Protein 3FKE (pdb70)

Radius of gyration: 20.63 Å; Cα contacts (8 Å, |Δi|>4): 391; chains: 2; bounding box: 41×26×68 Å

CATH classification: 1.10.8.950 (+1 more: 2.10.10.70)

InterPro domains:
  IPR002953 Filoviridae VP35 protein [PF02097] (20-340)
  IPR002953 Filoviridae VP35 protein [PIRSF018326] (13-340)
  IPR002953 Filoviridae VP35 protein [PR01240] (20-45)
  IPR002953 Filoviridae VP35 protein [PR01240] (124-153)
  IPR002953 Filoviridae VP35 protein [PR01240] (159-188)
  IPR002953 Filoviridae VP35 protein [PR01240] (205-224)
  IPR002953 Filoviridae VP35 protein [PR0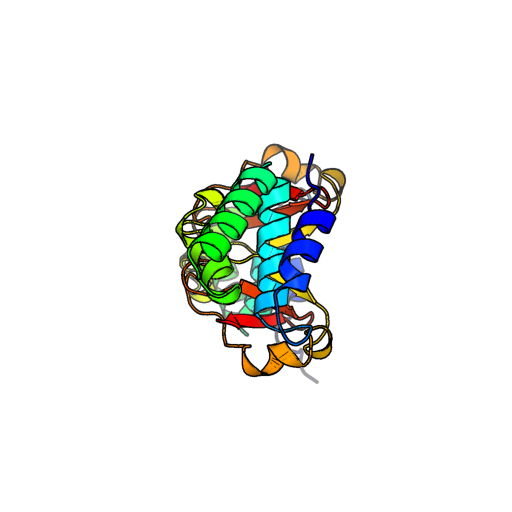1240] (227-246)
  IPR002953 Filoviridae VP35 protein [PR01240] (269-298)
  IPR002953 Filoviridae VP35 protein [PR01240] (303-319)
  IPR002953 Filoviridae VP35 protein [PR01240] (320-340)
  IPR031163 Filoviruses VP35 interferon inhibitory domain [PS51735] (215-340)
  IPR031163 Filoviruses VP35 interferon inhibitory domain [cd21030] (216-340)
  IPR043060 Filoviruses VP35 interferon inhibitory domain, helical subdomain [G3DSA:1.10.8.950] (212-288)
  IPR043061 Filoviruses VP35 interferon inhibitory domain, beta-sheet subdomain [G3DSA:2.10.10.70] (289-340)

GO terms:
  GO:0019013 viral nucleocapsid (C, IDA)
  GO:0010629 negative regulation of gene expression (P, IDA)
  GO:0052170 symbiont-mediated suppression of host innate immune response (P, IDA)
  GO:0052562 symbiont-mediated suppression of host immune response (P, IDA)
  GO:0060965 negative regulation of miRNA-mediated gene silencing (P, IDA)
  GO:0039502 symbiont-mediated suppression of host type I interferon-mediated signaling pathway (P, IMP)
  GO:0039505 symbiont-mediated suppression of host antigen processing and presentation of peptide antigen via MHC class II (P, IMP)
  GO:0033235 positive regulation of protein sumoylation (P, IMP)
  GO:0030430 host cell cytoplasm (C, EXP)
  GO:0005515 protein binding (F, IPI)
  GO:0140533 symbiont-mediated suppression of host RNAi-mediated antiviral immune response (P, IDA)
  GO:0140533 symbiont-mediated suppression of host RNAi-mediated antiviral immune response (P, IMP)
  GO:0019079 viral genome replication (P, IDA)
  GO:0019083 viral transcription (P, IDA)
  GO:0140313 molecular sequestering activity (F, EXP)
  GO:0140313 molecular sequestering activity (F, IPI)
  GO:0039580 symbiont-mediated suppression of host PKR/eIFalpha signaling (P, EXP)

Structure (mmCIF, N/CA/C/O backbone):
data_3FKE
#
_entry.id   3FKE
#
_cell.length_a   51.490
_cell.length_b   66.210
_cell.length_c   72.130
_cell.angle_alpha   90.00
_cell.angle_beta   90.00
_cell.angle_gamma   90.00
#
_symmetry.space_group_name_H-M   'P 21 21 21'
#
loop_
_entity.id
_entity.type
_entity.pdbx_description
1 polymer 'Polymerase cofactor VP35'
2 water water
#
loop_
_atom_site.group_PDB
_atom_site.id
_atom_site.type_symbol
_atom_site.label_atom_id
_atom_site.label_alt_id
_atom_site.label_comp_id
_atom_site.label_asym_id
_atom_site.label_entity_id
_atom_site.label_seq_id
_atom_site.pdbx_PDB_ins_code
_atom_site.Cartn_x
_atom_site.Cartn_y
_atom_site.Cartn_z
_atom_site.occupancy
_atom_site.B_iso_or_equiv
_atom_site.auth_seq_id
_atom_site.auth_comp_id
_atom_site.auth_asym_id
_atom_site.auth_atom_id
_atom_site.pdbx_PDB_model_num
ATOM 1 N N . ASP A 1 7 ? -10.172 22.303 -15.577 1.00 22.84 218 ASP A N 1
ATOM 2 C CA . ASP A 1 7 ? -9.528 23.521 -14.946 1.00 21.27 218 ASP A CA 1
ATOM 3 C C . ASP A 1 7 ? -8.149 23.088 -14.444 1.00 21.71 218 ASP A C 1
ATOM 4 O O . ASP A 1 7 ? -8.017 21.968 -13.983 1.00 22.86 218 ASP A O 1
ATOM 9 N N . ILE A 1 8 ? -7.164 23.986 -14.455 1.00 21.46 219 ILE A N 1
ATOM 10 C CA . ILE A 1 8 ? -5.830 23.730 -13.916 1.00 20.87 219 ILE A CA 1
ATOM 11 C C . ILE A 1 8 ? -5.923 23.345 -12.442 1.00 19.97 219 ILE A C 1
ATOM 12 O O . ILE A 1 8 ? -6.633 23.980 -11.667 1.00 20.23 219 ILE A O 1
ATOM 17 N N . SER A 1 9 ? -5.277 22.246 -12.057 1.00 17.96 220 SER A N 1
ATOM 18 C CA . SER A 1 9 ? -5.268 21.780 -10.678 1.00 16.85 220 SER A CA 1
ATOM 19 C C . SER A 1 9 ? -4.027 22.348 -9.949 1.00 15.42 220 SER A C 1
ATOM 20 O O . SER A 1 9 ? -3.051 22.803 -10.578 1.00 15.57 220 SER A O 1
ATOM 23 N N . ALA A 1 10 ? -4.038 22.235 -8.634 1.00 15.58 221 ALA A N 1
ATOM 24 C CA . ALA A 1 10 ? -2.883 22.639 -7.833 1.00 14.50 221 ALA A CA 1
ATOM 25 C C . ALA A 1 10 ? -1.646 21.861 -8.228 1.00 14.60 221 ALA A C 1
ATOM 26 O O . ALA A 1 10 ? -0.583 22.479 -8.384 1.00 13.97 221 ALA A O 1
ATOM 28 N N . LYS A 1 11 ? -1.777 20.550 -8.445 1.00 15.42 222 LYS A N 1
ATOM 29 C CA . LYS A 1 11 ? -0.633 19.707 -8.858 1.00 15.97 222 LYS A CA 1
ATOM 30 C C . LYS A 1 11 ? -0.139 20.070 -10.230 1.00 15.68 222 LYS A C 1
ATOM 31 O O . LYS A 1 11 ? 1.074 20.157 -10.449 1.00 14.80 222 LYS A O 1
ATOM 37 N N . ASP A 1 12 ? -1.072 20.324 -11.160 1.00 15.57 223 ASP A N 1
ATOM 38 C CA . ASP A 1 12 ? -0.707 20.772 -12.485 1.00 15.52 223 ASP A CA 1
ATOM 39 C C . ASP A 1 12 ? 0.155 22.054 -12.416 1.00 14.60 223 ASP A C 1
ATOM 40 O O . ASP A 1 12 ? 1.165 22.214 -13.080 1.00 14.43 223 ASP A O 1
ATOM 45 N N . LEU A 1 13 ? -0.277 22.989 -11.591 1.00 13.13 224 LEU A N 1
ATOM 46 C CA . LEU A 1 13 ? 0.370 24.290 -11.544 1.00 12.87 224 LEU A CA 1
ATOM 47 C C . LEU A 1 13 ? 1.734 24.148 -10.850 1.00 12.59 224 LEU A C 1
ATOM 48 O O . LEU A 1 13 ? 2.709 24.713 -11.302 1.00 12.36 224 LEU A O 1
ATOM 53 N N . ARG A 1 14 ? 1.800 23.355 -9.784 1.00 12.37 225 ARG A N 1
ATOM 54 C CA . ARG A 1 14 ? 3.090 23.125 -9.126 1.00 13.88 225 ARG A CA 1
ATOM 55 C C . ARG A 1 14 ? 4.094 22.576 -10.107 1.00 14.16 225 ARG A C 1
ATOM 56 O O . ARG A 1 14 ? 5.228 23.065 -10.199 1.00 13.54 225 ARG A O 1
ATOM 64 N N . ASN A 1 15 ? 3.666 21.602 -10.911 1.00 12.93 226 ASN A N 1
ATOM 65 C CA . ASN A 1 15 ? 4.570 20.953 -11.884 1.00 14.05 226 ASN A CA 1
ATOM 66 C C . ASN A 1 15 ? 5.026 21.917 -12.973 1.00 13.03 226 ASN A C 1
ATOM 67 O O . ASN A 1 15 ? 6.185 21.894 -13.408 1.00 13.91 226 ASN A O 1
ATOM 72 N N . ILE A 1 16 ? 4.102 22.736 -13.448 1.00 13.28 227 ILE A N 1
ATOM 73 C CA . ILE A 1 16 ? 4.424 23.765 -14.404 1.00 13.87 227 ILE A CA 1
ATOM 74 C C . ILE A 1 16 ? 5.497 24.716 -13.857 1.00 13.10 227 ILE A C 1
ATOM 75 O O . ILE A 1 16 ? 6.488 24.983 -14.513 1.00 14.58 227 ILE A O 1
ATOM 80 N N . MET A 1 17 ? 5.328 25.139 -12.605 1.00 12.50 228 MET A N 1
ATOM 81 C CA . MET A 1 17 ? 6.276 26.038 -11.996 1.00 12.17 228 MET A CA 1
ATOM 82 C C . MET A 1 17 ? 7.623 25.360 -11.722 1.00 12.78 228 MET A C 1
ATOM 83 O O . MET A 1 17 ? 8.684 25.930 -11.975 1.00 12.91 228 MET A O 1
ATOM 88 N N . TYR A 1 18 ? 7.560 24.153 -11.197 1.00 12.65 229 TYR A N 1
ATOM 89 C CA . TYR A 1 18 ? 8.784 23.387 -10.934 1.00 13.63 229 TYR A CA 1
ATOM 90 C C . TYR A 1 18 ? 9.585 23.206 -12.196 1.00 14.30 229 TYR A C 1
ATOM 91 O O . TYR A 1 18 ? 10.824 23.225 -12.164 1.00 14.75 229 TYR A O 1
ATOM 100 N N . ASP A 1 19 ? 8.917 23.034 -13.318 1.00 14.73 230 ASP A N 1
ATOM 101 C CA . ASP A 1 19 ? 9.667 22.772 -14.526 1.00 15.83 230 ASP A CA 1
ATOM 102 C C . ASP A 1 19 ? 10.572 23.946 -14.915 1.00 15.22 230 ASP A C 1
ATOM 103 O O . ASP A 1 19 ? 11.505 23.773 -15.720 1.00 17.12 230 ASP A O 1
ATOM 108 N N . HIS A 1 20 ? 10.284 25.146 -14.405 1.00 14.01 231 HIS A N 1
ATOM 109 C CA . HIS A 1 20 ? 11.071 26.314 -14.702 1.00 13.73 231 HIS A CA 1
ATOM 110 C C . HIS A 1 20 ? 12.179 26.606 -13.699 1.00 12.80 231 HIS A C 1
ATOM 111 O O . HIS A 1 20 ? 13.001 27.480 -13.942 1.00 14.73 231 HIS A O 1
ATOM 118 N N . LEU A 1 21 ? 12.157 25.943 -12.555 1.00 12.37 232 LEU A N 1
ATOM 119 C CA . LEU A 1 21 ? 13.091 26.224 -11.487 1.00 12.17 232 LEU A CA 1
ATOM 120 C C . LEU A 1 21 ? 14.310 25.307 -11.537 1.00 13.09 232 LEU A C 1
ATOM 121 O O . LEU A 1 21 ? 14.173 24.118 -11.705 1.00 14.07 232 LEU A O 1
ATOM 126 N N . PRO A 1 22 ? 15.489 25.857 -11.254 1.00 13.14 233 PRO A N 1
ATOM 127 C CA . PRO A 1 22 ? 16.668 25.026 -11.104 1.00 14.27 233 PRO A CA 1
ATOM 128 C C . PRO A 1 22 ? 16.729 24.379 -9.748 1.00 14.16 233 PRO A C 1
ATOM 129 O O . PRO A 1 22 ? 16.126 24.882 -8.790 1.00 14.34 233 PRO A O 1
ATOM 133 N N . GLY A 1 23 ? 17.480 23.284 -9.661 1.00 15.48 234 GLY A N 1
ATOM 134 C CA . GLY A 1 23 ? 17.658 22.617 -8.378 1.00 15.96 234 GLY A CA 1
ATOM 135 C C . GLY A 1 23 ? 16.411 21.891 -7.940 1.00 16.73 234 GLY A C 1
ATOM 136 O O . GLY A 1 23 ? 15.475 21.701 -8.733 1.00 15.93 234 GLY A O 1
ATOM 137 N N . PHE A 1 24 ? 16.389 21.493 -6.663 1.00 17.35 235 PHE A N 1
ATOM 138 C CA . PHE A 1 24 ? 15.216 20.818 -6.123 1.00 17.70 235 PHE A CA 1
ATOM 139 C C . PHE A 1 24 ? 15.142 21.078 -4.636 1.00 15.55 235 PHE A C 1
ATOM 140 O O . PHE A 1 24 ? 16.156 21.140 -3.953 1.00 15.72 235 PHE A O 1
ATOM 148 N N . GLY A 1 25 ? 13.934 21.247 -4.153 1.00 14.76 236 GLY A N 1
ATOM 149 C CA . GLY A 1 25 ? 13.766 21.476 -2.742 1.00 14.31 236 GLY A CA 1
ATOM 150 C C . GLY A 1 25 ? 14.323 22.804 -2.301 1.00 14.03 236 GLY A C 1
ATOM 151 O O . GLY A 1 25 ? 14.680 22.938 -1.143 1.00 15.53 236 GLY A O 1
ATOM 152 N N . THR A 1 26 ? 14.469 23.796 -3.205 1.00 12.64 237 THR A N 1
ATOM 153 C CA . THR A 1 26 ? 14.929 25.119 -2.856 1.00 12.17 237 THR A CA 1
ATOM 154 C C . THR A 1 26 ? 13.815 25.936 -2.215 1.00 11.40 237 THR A C 1
ATOM 155 O O . THR A 1 26 ? 12.648 25.532 -2.156 1.00 10.41 237 THR A O 1
ATOM 159 N N . ALA A 1 27 ? 14.147 27.124 -1.735 1.00 11.31 238 ALA A N 1
ATOM 160 C CA . ALA A 1 27 ? 13.116 27.973 -1.111 1.00 10.62 238 ALA A CA 1
ATOM 161 C C . ALA A 1 27 ? 12.012 28.337 -2.102 1.00 9.56 238 ALA A C 1
ATOM 162 O O . ALA A 1 27 ? 10.847 28.479 -1.726 1.00 10.60 238 ALA A O 1
ATOM 164 N N . PHE A 1 28 ? 12.386 28.406 -3.370 1.00 10.26 239 PHE A N 1
ATOM 165 C CA . PHE A 1 28 ? 11.427 28.666 -4.426 1.00 10.18 239 PHE A CA 1
ATOM 166 C C . PHE A 1 28 ? 10.472 27.513 -4.691 1.00 11.24 239 PHE A C 1
ATOM 167 O O . PHE A 1 28 ? 9.312 27.742 -5.041 1.00 10.87 239 PHE A O 1
ATOM 175 N N . HIS A 1 29 ? 10.975 26.283 -4.556 1.00 11.46 240 HIS A N 1
ATOM 176 C CA . HIS A 1 29 ? 10.082 25.127 -4.647 1.00 10.24 240 HIS A CA 1
ATOM 177 C C . HIS A 1 29 ? 9.066 25.179 -3.512 1.00 10.78 240 HIS A C 1
ATOM 178 O O . HIS A 1 29 ? 7.897 24.890 -3.691 1.00 11.23 240 HIS A O 1
ATOM 185 N N . GLN A 1 30 ? 9.532 25.540 -2.305 1.00 10.20 241 GLN A N 1
ATOM 186 C CA . GLN A 1 30 ? 8.582 25.630 -1.200 1.00 10.21 241 GLN A CA 1
ATOM 187 C C . GLN A 1 30 ? 7.560 26.721 -1.470 1.00 10.45 241 GLN A C 1
ATOM 188 O O . GLN A 1 30 ? 6.378 26.558 -1.165 1.00 10.40 241 GLN A O 1
ATOM 194 N N . LEU A 1 31 ? 8.022 27.848 -2.015 1.00 10.03 242 LEU A N 1
ATOM 195 C CA . LEU A 1 31 ? 7.102 28.958 -2.335 1.00 10.15 242 LEU A CA 1
ATOM 196 C C . LEU A 1 31 ? 6.057 28.524 -3.383 1.00 10.25 242 LEU A C 1
ATOM 197 O O . LEU A 1 31 ? 4.914 28.891 -3.271 1.00 10.63 242 LEU A O 1
ATOM 202 N N . VAL A 1 32 ? 6.457 27.726 -4.375 1.00 9.89 243 VAL A N 1
ATOM 203 C CA . VAL A 1 32 ? 5.467 27.173 -5.308 1.00 10.26 243 VAL A CA 1
ATOM 204 C C . VAL A 1 32 ? 4.393 26.420 -4.539 1.00 10.83 243 VAL A C 1
ATOM 205 O O . VAL A 1 32 ? 3.208 26.554 -4.826 1.00 10.41 243 VAL A O 1
ATOM 209 N N . GLN A 1 33 ? 4.811 25.577 -3.598 1.00 10.09 244 GLN A N 1
ATOM 210 C CA . GLN A 1 33 ? 3.841 24.802 -2.838 1.00 11.25 244 GLN A CA 1
ATOM 211 C C . GLN A 1 33 ? 2.900 25.721 -2.079 1.00 10.48 244 GLN A C 1
ATOM 212 O O . GLN A 1 33 ? 1.664 25.506 -2.023 1.00 12.32 244 GLN A O 1
ATOM 218 N N . VAL A 1 34 ? 3.470 26.722 -1.435 1.00 10.89 245 VAL A N 1
ATOM 219 C CA . VAL A 1 34 ? 2.658 27.659 -0.628 1.00 10.73 245 VAL A CA 1
ATOM 220 C C . VAL A 1 34 ? 1.658 28.425 -1.538 1.00 10.84 245 VAL A C 1
ATOM 221 O O . VAL A 1 34 ? 0.496 28.597 -1.181 1.00 11.93 245 VAL A O 1
ATOM 225 N N . ILE A 1 35 ? 2.132 28.888 -2.679 1.00 10.84 246 ILE A N 1
ATOM 226 C CA . ILE A 1 35 ? 1.303 29.644 -3.615 1.00 10.80 246 ILE A CA 1
ATOM 227 C C . ILE A 1 35 ? 0.173 28.756 -4.099 1.00 11.19 246 ILE A C 1
ATOM 228 O O . ILE A 1 35 ? -0.969 29.218 -4.216 1.00 11.03 246 ILE A O 1
ATOM 233 N N . CYS A 1 36 ? 0.494 27.514 -4.454 1.00 10.45 247 CYS A N 1
ATOM 234 C CA . CYS A 1 36 ? -0.503 26.650 -5.052 1.00 10.07 247 CYS A CA 1
ATOM 235 C C . CYS A 1 36 ? -1.566 26.263 -4.017 1.00 10.77 247 CYS A C 1
ATOM 236 O O . CYS A 1 36 ? -2.717 26.066 -4.382 1.00 11.76 247 CYS A O 1
ATOM 239 N N . LYS A 1 37 ? -1.172 26.087 -2.752 1.00 12.28 248 LYS A N 1
ATOM 240 C CA . LYS A 1 37 ? -2.151 25.733 -1.694 1.00 12.01 248 LYS A CA 1
ATOM 241 C C . LYS A 1 37 ? -3.087 26.898 -1.423 1.00 12.55 248 LYS A C 1
ATOM 242 O O . LYS A 1 37 ? -4.293 26.726 -1.415 1.00 11.98 248 LYS A O 1
ATOM 248 N N . LEU A 1 38 ? -2.543 28.083 -1.197 1.00 12.06 249 LEU A N 1
ATOM 249 C CA . LEU A 1 38 ? -3.367 29.243 -0.933 1.00 12.09 249 LEU A CA 1
ATOM 250 C C . LEU A 1 38 ? -4.204 29.511 -2.189 1.00 12.31 249 LEU A C 1
ATOM 251 O O . LEU A 1 38 ? -5.382 29.887 -2.101 1.00 13.19 249 LEU A O 1
ATOM 256 N N . GLY A 1 39 ? -3.609 29.307 -3.370 1.00 11.98 250 GLY A N 1
ATOM 257 C CA . GLY A 1 39 ? -4.380 29.513 -4.630 1.00 11.77 250 GLY A CA 1
ATOM 258 C C . GLY A 1 39 ? -5.537 28.520 -4.717 1.00 11.35 250 GLY A C 1
ATOM 259 O O . GLY A 1 39 ? -6.666 28.884 -5.049 1.00 11.38 250 GLY A O 1
ATOM 260 N N . LYS A 1 40 ? -5.306 27.243 -4.411 1.00 11.10 251 LYS A N 1
ATOM 261 C CA . LYS A 1 40 ? -6.382 26.246 -4.441 1.00 12.98 251 LYS A CA 1
ATOM 262 C C . LYS A 1 40 ? -7.508 26.642 -3.505 1.00 12.98 251 LYS A C 1
ATOM 263 O O . LYS A 1 40 ? -8.683 26.619 -3.867 1.00 13.32 251 LYS A O 1
ATOM 269 N N . ASP A 1 41 ? -7.127 27.037 -2.300 1.00 12.60 252 ASP A N 1
ATOM 270 C CA . ASP A 1 41 ? -8.102 27.281 -1.254 1.00 13.16 252 ASP A CA 1
ATOM 271 C C . ASP A 1 41 ? -8.862 28.561 -1.468 1.00 12.55 252 ASP A C 1
ATOM 272 O O . ASP A 1 41 ? -9.883 28.783 -0.822 1.00 14.51 252 ASP A O 1
ATOM 277 N N . SER A 1 42 ? -8.400 29.421 -2.390 1.00 12.85 253 SER A N 1
ATOM 278 C CA . SER A 1 42 ? -9.102 30.659 -2.732 1.00 13.13 253 SER A CA 1
ATOM 279 C C . SER A 1 42 ? -9.555 30.640 -4.188 1.00 12.56 253 SER A C 1
ATOM 280 O O . SER A 1 42 ? -9.850 31.694 -4.779 1.00 12.79 253 SER A O 1
ATOM 283 N N . ASN A 1 43 ? -9.615 29.455 -4.775 1.00 11.66 254 ASN A N 1
ATOM 284 C CA . ASN A 1 43 ? -10.107 29.312 -6.151 1.00 12.18 254 ASN A CA 1
ATOM 285 C C . ASN A 1 43 ? -9.435 30.266 -7.120 1.00 10.87 254 ASN A C 1
ATOM 286 O O . ASN A 1 43 ? -10.053 30.783 -8.048 1.00 12.14 254 ASN A O 1
ATOM 291 N N . SER A 1 44 ? -8.127 30.456 -6.924 1.00 10.30 255 SER A N 1
ATOM 292 C CA . SER A 1 44 ? -7.376 31.487 -7.665 1.00 10.72 255 SER A CA 1
ATOM 293 C C . SER A 1 44 ? -6.217 30.897 -8.483 1.00 10.95 255 SER A C 1
ATOM 294 O O . SER A 1 44 ? -5.312 31.619 -8.865 1.00 9.73 255 SER A O 1
ATOM 297 N N . LEU A 1 45 ? -6.258 29.616 -8.781 1.00 10.95 256 LEU A N 1
ATOM 298 C CA . LEU A 1 45 ? -5.163 28.968 -9.519 1.00 10.35 256 LEU A CA 1
ATOM 299 C C . LEU A 1 45 ? -5.063 29.558 -10.911 1.00 11.16 256 LEU A C 1
ATOM 300 O O . LEU A 1 45 ? -3.946 29.651 -11.444 1.00 11.03 256 LEU A O 1
ATOM 305 N N . ASP A 1 46 ? -6.194 29.939 -11.511 1.00 10.72 257 ASP A N 1
ATOM 306 C CA . ASP A 1 46 ? -6.139 30.421 -12.888 1.00 11.17 257 ASP A CA 1
ATOM 307 C C . ASP A 1 46 ? -5.395 31.749 -12.970 1.00 11.23 257 ASP A C 1
ATOM 308 O O . ASP A 1 46 ? -4.523 31.916 -13.840 1.00 11.27 257 ASP A O 1
ATOM 313 N N . ILE A 1 47 ? -5.701 32.713 -12.114 1.00 10.42 258 ILE A N 1
ATOM 314 C CA . ILE A 1 47 ? -4.993 33.988 -12.179 1.00 10.91 258 ILE A CA 1
ATOM 315 C C . ILE A 1 47 ? -3.550 33.839 -11.800 1.00 10.55 258 ILE A C 1
ATOM 316 O O . ILE A 1 47 ? -2.688 34.497 -12.347 1.00 10.72 258 ILE A O 1
ATOM 321 N N . ILE A 1 48 ? -3.259 32.976 -10.835 1.00 9.35 259 ILE A N 1
ATOM 322 C CA . ILE A 1 48 ? -1.872 32.731 -10.501 1.00 9.65 259 ILE A CA 1
ATOM 323 C C . ILE A 1 48 ? -1.104 32.202 -11.685 1.00 9.87 259 ILE A C 1
ATOM 324 O O . ILE A 1 48 ? -0.014 32.662 -11.977 1.00 9.90 259 ILE A O 1
ATOM 329 N N . HIS A 1 49 ? -1.654 31.215 -12.376 1.00 9.49 260 HIS A N 1
ATOM 330 C CA . HIS A 1 49 ? -0.987 30.649 -13.555 1.00 9.88 260 HIS A CA 1
ATOM 331 C C . HIS A 1 49 ? -0.839 31.749 -14.601 1.00 10.93 260 HIS A C 1
ATOM 332 O O . HIS A 1 49 ? 0.226 31.879 -15.195 1.00 10.43 260 HIS A O 1
ATOM 339 N N . ALA A 1 50 ? -1.893 32.524 -14.850 1.00 10.19 261 ALA A N 1
ATOM 340 C CA . ALA A 1 50 ? -1.793 33.612 -15.845 1.00 10.49 261 ALA A CA 1
ATOM 341 C C . ALA A 1 50 ? -0.721 34.617 -15.519 1.00 11.18 261 ALA A C 1
ATOM 342 O O . ALA A 1 50 ? -0.019 35.087 -16.411 1.00 12.15 261 ALA A O 1
ATOM 344 N N . GLU A 1 51 ? -0.601 34.994 -14.249 1.00 10.52 262 GLU A N 1
ATOM 345 C CA . GLU A 1 51 ? 0.423 35.958 -13.848 1.00 11.25 262 GLU A CA 1
ATOM 346 C C . GLU A 1 51 ? 1.807 35.366 -14.027 1.00 11.27 262 GLU A C 1
ATOM 347 O O . GLU A 1 51 ? 2.730 36.004 -14.491 1.00 10.90 262 GLU A O 1
ATOM 353 N N . PHE A 1 52 ? 1.963 34.121 -13.659 1.00 11.17 263 PHE A N 1
ATOM 354 C CA . PHE A 1 52 ? 3.250 33.407 -13.831 1.00 11.04 263 PHE A CA 1
ATOM 355 C C . PHE A 1 52 ? 3.670 33.434 -15.280 1.00 11.73 263 PHE A C 1
ATOM 356 O O . PHE A 1 52 ? 4.791 33.841 -15.636 1.00 11.85 263 PHE A O 1
ATOM 364 N N . GLN A 1 53 ? 2.744 33.008 -16.125 1.00 12.04 264 GLN A N 1
ATOM 365 C CA . GLN A 1 53 ? 3.047 32.921 -17.554 1.00 11.33 264 GLN A CA 1
ATOM 366 C C . GLN A 1 53 ? 3.332 34.291 -18.141 1.00 12.05 264 GLN A C 1
ATOM 367 O O . GLN A 1 53 ? 4.207 34.446 -19.016 1.00 12.80 264 GLN A O 1
ATOM 373 N N . ALA A 1 54 ? 2.547 35.272 -17.765 1.00 10.85 265 ALA A N 1
ATOM 374 C CA . ALA A 1 54 ? 2.775 36.626 -18.255 1.00 12.00 265 ALA A CA 1
ATOM 375 C C . ALA A 1 54 ? 4.133 37.164 -17.858 1.00 11.20 265 ALA A C 1
ATOM 376 O O . ALA A 1 54 ? 4.795 37.795 -18.666 1.00 14.17 265 ALA A O 1
ATOM 378 N N . SER A 1 55 ? 4.561 36.941 -16.617 1.00 11.63 266 SER A N 1
ATOM 379 C CA . SER A 1 55 ? 5.881 37.341 -16.214 1.00 11.56 266 SER A CA 1
ATOM 380 C C . SER A 1 55 ? 6.962 36.679 -17.050 1.00 11.97 266 SER A C 1
ATOM 381 O O . SER A 1 55 ? 7.892 37.333 -17.479 1.00 11.74 266 SER A O 1
ATOM 384 N N . LEU A 1 56 ? 6.837 35.381 -17.257 1.00 12.38 267 LEU A N 1
ATOM 385 C CA . LEU A 1 56 ? 7.800 34.694 -18.118 1.00 12.66 267 LEU A CA 1
ATOM 386 C C . LEU A 1 56 ? 7.839 35.305 -19.511 1.00 12.37 267 LEU A C 1
ATOM 387 O O . LEU A 1 56 ? 8.909 35.459 -20.096 1.00 12.49 267 LEU A O 1
ATOM 392 N N . ALA A 1 57 ? 6.674 35.614 -20.031 1.00 12.84 268 ALA A N 1
ATOM 393 C CA . ALA A 1 57 ? 6.549 36.135 -21.382 1.00 13.72 268 ALA A CA 1
ATOM 394 C C . ALA A 1 57 ? 7.124 37.523 -21.547 1.00 13.84 268 ALA A C 1
ATOM 395 O O . ALA A 1 57 ? 7.507 37.922 -22.677 1.00 15.51 268 ALA A O 1
ATOM 397 N N . GLU A 1 58 ? 7.199 38.285 -20.464 1.00 13.82 269 GLU A N 1
ATOM 398 C CA . GLU A 1 58 ? 7.869 39.576 -20.458 1.00 14.45 269 GLU A CA 1
ATOM 399 C C . GLU A 1 58 ? 9.381 39.465 -20.290 1.00 13.30 269 GLU A C 1
ATOM 400 O O . GLU A 1 58 ? 10.091 40.461 -20.445 1.00 14.03 269 GLU A O 1
ATOM 406 N N . GLY A 1 59 ? 9.879 38.269 -19.973 1.00 12.64 270 GLY A N 1
ATOM 407 C CA . GLY A 1 59 ? 11.306 38.038 -19.841 1.00 11.80 270 GLY A CA 1
ATOM 408 C C . GLY A 1 59 ? 11.795 37.956 -18.416 1.00 11.23 270 GLY A C 1
ATOM 409 O O . GLY A 1 59 ? 13.008 37.878 -18.192 1.00 11.90 270 GLY A O 1
ATOM 410 N N . ASP A 1 60 ? 10.893 37.972 -17.434 1.00 11.97 271 ASP A N 1
ATOM 411 C CA . ASP A 1 60 ? 11.352 37.819 -16.047 1.00 11.89 271 ASP A CA 1
ATOM 412 C C . ASP A 1 60 ? 11.807 36.385 -15.807 1.00 11.54 271 ASP A C 1
ATOM 413 O O . ASP A 1 60 ? 11.282 35.453 -16.392 1.00 11.25 271 ASP A O 1
ATOM 418 N N . SER A 1 61 ? 12.734 36.187 -14.869 1.00 11.32 272 SER A N 1
ATOM 419 C CA . SER A 1 61 ? 13.102 34.852 -14.444 1.00 10.83 272 SER A CA 1
ATOM 420 C C . SER A 1 61 ? 11.922 34.209 -13.737 1.00 11.31 272 SER A C 1
ATOM 421 O O . SER A 1 61 ? 11.034 34.929 -13.259 1.00 11.97 272 SER A O 1
ATOM 424 N N . PRO A 1 62 ? 11.890 32.879 -13.706 1.00 12.15 273 PRO A N 1
ATOM 425 C CA . PRO A 1 62 ? 10.778 32.247 -12.969 1.00 11.41 273 PRO A CA 1
ATOM 426 C C . PRO A 1 62 ? 10.757 32.627 -11.496 1.00 11.11 273 PRO A C 1
ATOM 42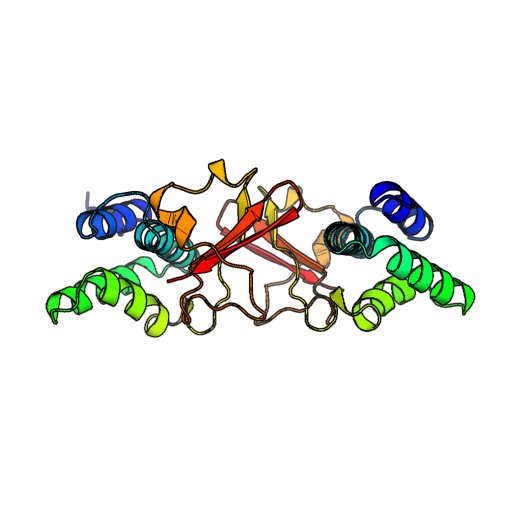7 O O . PRO A 1 62 ? 9.676 32.708 -10.902 1.00 11.01 273 PRO A O 1
ATOM 431 N N . GLN A 1 63 ? 11.938 32.851 -10.917 1.00 11.27 274 GLN A N 1
ATOM 432 C CA . GLN A 1 63 ? 12.033 33.267 -9.529 1.00 11.33 274 GLN A CA 1
ATOM 433 C C . GLN A 1 63 ? 11.360 34.600 -9.331 1.00 11.30 274 GLN A C 1
ATOM 434 O O . GLN A 1 63 ? 10.531 34.797 -8.407 1.00 12.49 274 GLN A O 1
ATOM 440 N N . CYS A 1 64 ? 11.667 35.536 -10.214 1.00 12.36 275 CYS A N 1
ATOM 441 C CA . CYS A 1 64 ? 11.033 36.835 -10.147 1.00 12.84 275 CYS A CA 1
ATOM 442 C C . CYS A 1 64 ? 9.531 36.735 -10.378 1.00 11.83 275 CYS A C 1
ATOM 443 O O . CYS A 1 64 ? 8.737 37.436 -9.715 1.00 12.38 275 CYS A O 1
ATOM 446 N N . ALA A 1 65 ? 9.125 35.881 -11.306 1.00 11.61 276 ALA A N 1
ATOM 447 C CA . ALA A 1 65 ? 7.700 35.691 -11.565 1.00 12.27 276 ALA A CA 1
ATOM 448 C C . ALA A 1 65 ? 6.965 35.211 -10.310 1.00 11.77 276 ALA A C 1
ATOM 449 O O . ALA A 1 65 ? 5.843 35.648 -10.025 1.00 12.83 276 ALA A O 1
ATOM 451 N N . LEU A 1 66 ? 7.582 34.306 -9.550 1.00 11.55 277 LEU A N 1
ATOM 452 C CA . LEU A 1 66 ? 6.954 33.775 -8.312 1.00 11.73 277 LEU A CA 1
ATOM 453 C C . LEU A 1 66 ? 6.854 34.881 -7.278 1.00 10.86 277 LEU A C 1
ATOM 454 O O . LEU A 1 66 ? 5.832 35.058 -6.624 1.00 10.91 277 LEU A O 1
ATOM 459 N N . ILE A 1 67 ? 7.933 35.654 -7.122 1.00 11.37 278 ILE A N 1
ATOM 460 C CA . ILE A 1 67 ? 7.870 36.795 -6.222 1.00 11.87 278 ILE A CA 1
ATOM 461 C C . ILE A 1 67 ? 6.801 37.803 -6.634 1.00 12.33 278 ILE A C 1
ATOM 462 O O . ILE A 1 67 ? 6.039 38.321 -5.798 1.00 12.49 278 ILE A O 1
ATOM 467 N N . GLN A 1 68 ? 6.694 38.059 -7.929 1.00 12.89 279 GLN A N 1
ATOM 468 C CA . GLN A 1 68 ? 5.695 39.007 -8.376 1.00 13.73 279 GLN A CA 1
ATOM 469 C C . GLN A 1 68 ? 4.277 38.536 -8.086 1.00 14.30 279 GLN A C 1
ATOM 470 O O . GLN A 1 68 ? 3.417 39.358 -7.799 1.00 15.30 279 GLN A O 1
ATOM 476 N N . ILE A 1 69 ? 4.043 37.221 -8.133 1.00 12.74 280 ILE A N 1
ATOM 477 C CA . ILE A 1 69 ? 2.727 36.691 -7.744 1.00 12.08 280 ILE A CA 1
ATOM 478 C C . ILE A 1 69 ? 2.409 37.105 -6.329 1.00 12.54 280 ILE A C 1
ATOM 479 O O . ILE A 1 69 ? 1.271 37.482 -6.029 1.00 13.96 280 ILE A O 1
ATOM 484 N N . THR A 1 70 ? 3.397 37.062 -5.452 1.00 13.00 281 THR A N 1
ATOM 485 C CA . THR A 1 70 ? 3.142 37.365 -4.045 1.00 14.37 281 THR A CA 1
ATOM 486 C C . THR A 1 70 ? 2.769 38.849 -3.868 1.00 16.31 281 THR A C 1
ATOM 487 O O . THR A 1 70 ? 2.114 39.186 -2.894 1.00 16.69 281 THR A O 1
ATOM 491 N N . LYS A 1 71 ? 3.164 39.697 -4.808 1.00 17.60 282 LYS A N 1
ATOM 492 C CA . LYS A 1 71 ? 2.884 41.143 -4.752 1.00 19.73 282 LYS A CA 1
ATOM 493 C C . LYS A 1 71 ? 1.697 41.576 -5.606 1.00 20.32 282 LYS A C 1
ATOM 494 O O . LYS A 1 71 ? 1.111 42.638 -5.339 1.00 22.01 282 LYS A O 1
ATOM 500 N N . ARG A 1 72 ? 1.332 40.800 -6.620 1.00 19.40 283 ARG A N 1
ATOM 501 C CA . ARG A 1 72 ? 0.310 41.212 -7.587 1.00 20.37 283 ARG A CA 1
ATOM 502 C C . ARG A 1 72 ? -0.980 40.408 -7.596 1.00 19.37 283 ARG A C 1
ATOM 503 O O . ARG A 1 72 ? -1.934 40.847 -8.250 1.00 20.15 283 ARG A O 1
ATOM 511 N N . VAL A 1 73 ? -1.024 39.245 -6.931 1.00 16.49 284 VAL A N 1
ATOM 512 C CA . VAL A 1 73 ? -2.277 38.509 -6.748 1.00 15.93 284 VAL A CA 1
ATOM 513 C C . VAL A 1 73 ? -2.803 38.868 -5.356 1.00 15.09 284 VAL A C 1
ATOM 514 O O . VAL A 1 73 ? -2.132 38.601 -4.337 1.00 14.46 284 VAL A O 1
ATOM 518 N N . PRO A 1 74 ? -3.960 39.556 -5.301 1.00 16.87 285 PRO A N 1
ATOM 519 C CA . PRO A 1 74 ? -4.459 40.034 -4.011 1.00 16.55 285 PRO A CA 1
ATOM 520 C C . PRO A 1 74 ? -4.564 39.115 -2.828 1.00 16.10 285 PRO A C 1
ATOM 521 O O . PRO A 1 74 ? -4.378 39.585 -1.708 1.00 17.79 285 PRO A O 1
ATOM 525 N N . ILE A 1 75 ? -4.782 37.826 -3.039 1.00 15.19 286 ILE A N 1
ATOM 526 C CA . ILE A 1 75 ? -4.827 36.884 -1.893 1.00 16.10 286 ILE A CA 1
ATOM 527 C C . ILE A 1 75 ? -3.536 36.888 -1.068 1.00 15.72 286 ILE A C 1
ATOM 528 O O . ILE A 1 75 ? -3.552 36.530 0.102 1.00 16.96 286 ILE A O 1
ATOM 533 N N . PHE A 1 76 ? -2.419 37.298 -1.665 1.00 16.11 287 PHE A N 1
ATOM 534 C CA . PHE A 1 76 ? -1.111 37.323 -0.969 1.00 17.14 287 PHE A CA 1
ATOM 535 C C . PHE A 1 76 ? -0.739 38.635 -0.353 1.00 20.16 287 PHE A C 1
ATOM 536 O O . PHE A 1 76 ? 0.170 38.678 0.487 1.00 21.92 287 PHE A O 1
ATOM 544 N N . GLN A 1 77 ? -1.444 39.696 -0.721 1.00 21.78 288 GLN A N 1
ATOM 545 C CA . GLN A 1 77 ? -0.997 41.024 -0.328 1.00 24.36 288 GLN A CA 1
ATOM 546 C C . GLN A 1 77 ? -1.219 41.108 1.200 1.00 24.83 288 GLN A C 1
ATOM 547 O O . GLN A 1 77 ? -2.293 40.787 1.681 1.00 25.64 288 GLN A O 1
ATOM 553 N N . ASP A 1 78 ? -0.155 41.438 1.954 1.00 25.76 289 ASP A N 1
ATOM 554 C CA . ASP A 1 78 ? -0.147 41.425 3.420 1.00 25.78 289 ASP A CA 1
ATOM 555 C C . ASP A 1 78 ? -0.610 40.144 4.113 1.00 25.82 289 ASP A C 1
ATOM 556 O O . ASP A 1 78 ? -1.031 40.194 5.265 1.00 26.61 289 ASP A O 1
ATOM 561 N N . ALA A 1 79 ? -0.508 38.984 3.447 1.00 23.32 290 ALA A N 1
ATOM 562 C CA . ALA A 1 79 ? -0.862 37.677 4.061 1.00 22.00 290 ALA A CA 1
ATOM 563 C C . ALA A 1 79 ? 0.304 37.058 4.886 1.00 21.99 290 ALA A C 1
ATOM 564 O O . ALA A 1 79 ? 1.461 37.232 4.531 1.00 21.20 290 ALA A O 1
ATOM 566 N N . ALA A 1 80 ? -0.011 36.368 5.987 1.00 21.56 291 ALA A N 1
ATOM 567 C CA . ALA A 1 80 ? 1.016 35.734 6.803 1.00 20.55 291 ALA A CA 1
ATOM 568 C C . ALA A 1 80 ? 1.413 34.396 6.194 1.00 19.52 291 ALA A C 1
ATOM 569 O O . ALA A 1 80 ? 0.606 33.716 5.528 1.00 19.74 291 ALA A O 1
ATOM 571 N N . PRO A 1 81 ? 2.652 33.991 6.409 1.00 18.61 292 PRO A N 1
ATOM 572 C CA . PRO A 1 81 ? 3.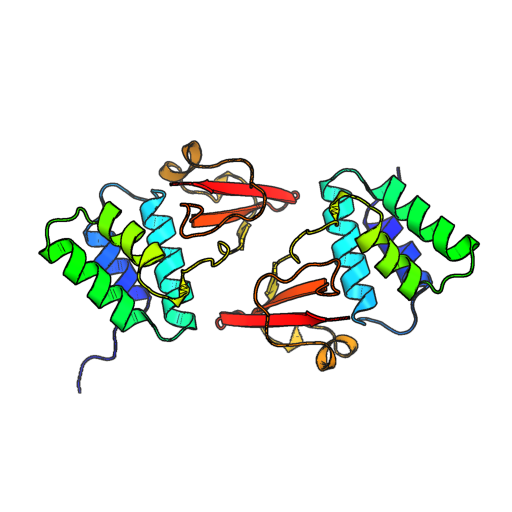051 32.686 5.915 1.00 18.34 292 PRO A CA 1
ATOM 573 C C . PRO A 1 81 ? 2.274 31.570 6.587 1.00 17.89 292 PRO A C 1
ATOM 574 O O . PRO A 1 81 ? 1.947 31.672 7.762 1.00 19.87 292 PRO A O 1
ATOM 578 N N . PRO A 1 82 ? 2.005 30.487 5.865 1.00 16.57 293 PRO A N 1
ATOM 579 C CA . PRO A 1 82 ? 1.422 29.341 6.506 1.00 17.44 293 PRO A CA 1
ATOM 580 C C . PRO A 1 82 ? 2.391 28.762 7.508 1.00 18.29 293 PRO A C 1
ATOM 581 O O . PRO A 1 82 ? 3.610 28.819 7.334 1.00 16.91 293 PRO A O 1
ATOM 585 N N . VAL A 1 83 ? 1.818 28.217 8.567 1.00 19.40 294 VAL A N 1
ATOM 586 C CA . VAL A 1 83 ? 2.558 27.467 9.514 1.00 21.10 294 VAL A CA 1
ATOM 587 C C . VAL A 1 83 ? 2.517 26.021 9.083 1.00 21.79 294 VAL A C 1
ATOM 588 O O . VAL A 1 83 ? 1.427 25.450 8.830 1.00 24.21 294 VAL A O 1
ATOM 592 N N . ILE A 1 84 ? 3.688 25.418 8.976 1.00 21.75 295 ILE A N 1
ATOM 593 C CA . ILE A 1 84 ? 3.834 24.016 8.550 1.00 21.54 295 ILE A CA 1
ATOM 594 C C . ILE A 1 84 ? 4.396 23.211 9.717 1.00 21.90 295 ILE A C 1
ATOM 595 O O . ILE A 1 84 ? 5.563 23.365 10.057 1.00 22.17 295 ILE A O 1
ATOM 600 N N . HIS A 1 85 ? 3.578 22.341 10.331 1.00 21.77 296 HIS A N 1
ATOM 601 C CA . HIS A 1 85 ? 4.063 21.526 11.437 1.00 22.96 296 HIS A CA 1
ATOM 602 C C . HIS A 1 85 ? 4.912 20.376 10.934 1.00 22.85 296 HIS A C 1
ATOM 603 O O . HIS A 1 85 ? 4.473 19.573 10.099 1.00 25.35 296 HIS A O 1
ATOM 610 N N . ILE A 1 86 ? 6.123 20.266 11.480 1.00 23.18 297 ILE A N 1
ATOM 611 C CA . ILE A 1 86 ? 7.041 19.159 11.160 1.00 23.35 297 ILE A CA 1
ATOM 612 C C . ILE A 1 86 ? 7.668 18.570 12.420 1.00 24.53 297 ILE A C 1
ATOM 613 O O . ILE A 1 86 ? 7.531 19.131 13.484 1.00 23.41 297 ILE A O 1
ATOM 618 N N . ARG A 1 87 ? 8.355 17.438 12.290 1.00 25.48 298 ARG A N 1
ATOM 619 C CA . ARG A 1 87 ? 8.990 16.811 13.456 1.00 27.41 298 ARG A CA 1
ATOM 620 C C . ARG A 1 87 ? 10.338 17.443 13.748 1.00 28.11 298 ARG A C 1
ATOM 621 O O . ARG A 1 87 ? 10.526 18.034 14.803 1.00 29.75 298 ARG A O 1
ATOM 629 N N . SER A 1 88 ? 11.270 17.347 12.809 1.00 27.92 299 SER A N 1
ATOM 630 C CA . SER A 1 88 ? 12.626 17.814 13.041 1.00 27.66 299 SER A CA 1
ATOM 631 C C . SER A 1 88 ? 13.105 18.636 11.873 1.00 26.76 299 SER A C 1
ATOM 632 O O . SER A 1 88 ? 12.439 18.70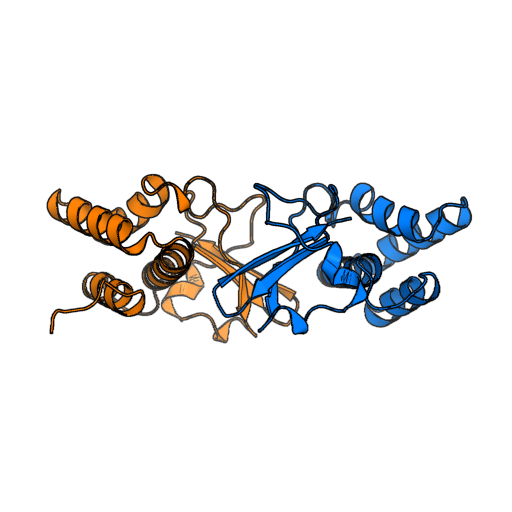0 10.843 1.00 25.68 299 SER A O 1
ATOM 635 N N . ARG A 1 89 ? 14.279 19.236 12.030 1.00 26.15 300 ARG A N 1
ATOM 636 C CA . ARG A 1 89 ? 14.807 20.142 10.999 1.00 26.55 300 ARG A CA 1
ATOM 637 C C . ARG A 1 89 ? 15.124 19.328 9.757 1.00 26.19 300 ARG A C 1
ATOM 638 O O . ARG A 1 89 ? 15.268 19.894 8.694 1.00 26.61 300 ARG A O 1
ATOM 646 N N . GLY A 1 90 ? 15.189 17.999 9.866 1.00 26.32 301 GLY A N 1
ATOM 647 C CA . GLY A 1 90 ? 15.428 17.128 8.699 1.00 25.51 301 GLY A CA 1
ATOM 648 C C . GLY A 1 90 ? 14.237 16.872 7.807 1.00 25.02 301 GLY A C 1
ATOM 649 O O . GLY A 1 90 ? 14.366 16.270 6.732 1.00 26.59 301 GLY A O 1
ATOM 650 N N . ASP A 1 91 ? 13.059 17.272 8.248 1.00 23.61 302 ASP A N 1
ATOM 651 C CA . ASP A 1 91 ? 11.908 17.209 7.388 1.00 23.02 302 ASP A CA 1
ATOM 652 C C . ASP A 1 91 ? 11.927 18.325 6.371 1.00 22.27 302 ASP A C 1
ATOM 653 O O . ASP A 1 91 ? 11.128 18.314 5.436 1.00 24.12 302 ASP A O 1
ATOM 658 N N . ILE A 1 92 ? 12.828 19.294 6.564 1.00 20.50 303 ILE A N 1
ATOM 659 C CA . ILE A 1 92 ? 12.996 20.423 5.613 1.00 19.77 303 ILE A CA 1
ATOM 660 C C . ILE A 1 92 ? 14.062 20.097 4.571 1.00 19.77 303 ILE A C 1
ATOM 661 O O . ILE A 1 92 ? 15.151 19.674 4.902 1.00 18.67 303 ILE A O 1
ATOM 666 N N . PRO A 1 93 ? 13.759 20.299 3.287 1.00 19.22 304 PRO A N 1
ATOM 667 C CA . PRO A 1 93 ? 14.735 19.920 2.288 1.00 19.37 304 PRO A CA 1
ATOM 668 C C . PRO A 1 93 ? 16.128 20.547 2.431 1.00 18.50 304 PRO A C 1
ATOM 669 O O . PRO A 1 93 ? 16.260 21.723 2.804 1.00 16.95 304 PRO A O 1
ATOM 673 N N . ARG A 1 94 ? 17.152 19.777 2.072 1.00 18.81 305 ARG A N 1
ATOM 674 C CA . ARG A 1 94 ? 18.543 20.223 2.092 1.00 18.74 305 ARG A CA 1
ATOM 675 C C . ARG A 1 94 ? 18.742 21.647 1.556 1.00 17.44 305 ARG A C 1
ATOM 676 O O . ARG A 1 94 ? 19.391 22.477 2.172 1.00 17.46 305 ARG A O 1
ATOM 684 N N . ALA A 1 95 ? 18.177 21.934 0.395 1.00 15.87 306 ALA A N 1
ATOM 685 C CA . ALA A 1 95 ? 18.479 23.184 -0.305 1.00 15.11 306 ALA A CA 1
ATOM 686 C C . ALA A 1 95 ? 17.853 24.444 0.362 1.00 14.45 306 ALA A C 1
ATOM 687 O O . ALA A 1 95 ? 18.173 25.582 0.032 1.00 16.24 306 ALA A O 1
ATOM 689 N N . CYS A 1 96 ? 16.947 24.200 1.305 1.00 14.02 307 CYS A N 1
ATOM 690 C CA . CYS A 1 96 ? 16.296 25.244 2.067 1.00 13.08 307 CYS A CA 1
ATOM 691 C C . CYS A 1 96 ? 17.024 25.557 3.378 1.00 13.85 307 CYS A C 1
ATOM 692 O O . CYS A 1 96 ? 16.724 26.533 4.001 1.00 13.63 307 CYS A O 1
ATOM 695 N N . GLN A 1 97 ? 17.969 24.709 3.793 1.00 13.70 308 GLN A N 1
ATOM 696 C CA . GLN A 1 97 ? 18.448 24.790 5.174 1.00 14.15 308 GLN A CA 1
ATOM 697 C C . GLN A 1 97 ? 19.080 26.150 5.492 1.00 13.42 308 GLN A C 1
ATOM 698 O O . GLN A 1 97 ? 18.860 26.700 6.575 1.00 14.77 308 GLN A O 1
ATOM 704 N N . LYS A 1 98 ? 19.848 26.709 4.558 1.00 13.32 309 LYS A N 1
ATOM 705 C CA . LYS A 1 98 ? 20.529 27.970 4.805 1.00 12.83 309 LYS A CA 1
ATOM 706 C C . LYS A 1 98 ? 19.613 29.180 4.682 1.00 13.71 309 LYS A C 1
ATOM 707 O O . LYS A 1 98 ? 20.033 30.304 4.974 1.00 15.20 309 LYS A O 1
ATOM 713 N N . SER A 1 99 ? 18.353 28.943 4.281 1.00 12.33 310 SER A N 1
ATOM 714 C CA . SER A 1 99 ? 17.372 30.033 4.186 1.00 12.03 310 SER A CA 1
ATOM 715 C C . SER A 1 99 ? 16.463 30.084 5.410 1.00 12.05 310 SER A C 1
ATOM 716 O O . SER A 1 99 ? 15.547 30.876 5.441 1.00 12.59 310 SER A O 1
ATOM 719 N N . LEU A 1 100 ? 16.738 29.242 6.399 1.00 11.85 311 LEU A N 1
ATOM 720 C CA . LEU A 1 100 ? 15.923 29.194 7.622 1.00 11.74 311 LEU A CA 1
ATOM 721 C C . LEU A 1 100 ? 16.403 30.239 8.625 1.00 12.78 311 LEU A C 1
ATOM 722 O O . LEU A 1 100 ? 17.612 30.373 8.817 1.00 14.88 311 LEU A O 1
ATOM 727 N N . ARG A 1 101 ? 15.458 30.947 9.248 1.00 12.08 312 ARG A N 1
ATOM 728 C CA . ARG A 1 101 ? 15.778 32.107 10.085 1.00 11.88 312 ARG A CA 1
ATOM 729 C C . ARG A 1 101 ? 14.865 32.125 11.311 1.00 12.54 312 ARG A C 1
ATOM 730 O O . ARG A 1 101 ? 13.752 31.612 11.263 1.00 13.12 312 ARG A O 1
ATOM 738 N N . PRO A 1 102 ? 15.285 32.823 12.352 1.00 12.32 313 PRO A N 1
ATOM 739 C CA . PRO A 1 102 ? 14.334 33.063 13.416 1.00 13.05 313 PRO A CA 1
ATOM 740 C C . PRO A 1 102 ? 13.076 33.753 12.854 1.00 13.36 313 PRO A C 1
ATOM 741 O O . PRO A 1 102 ? 13.175 34.597 11.957 1.00 14.17 313 PRO A O 1
ATOM 745 N N . VAL A 1 103 ? 11.906 33.456 13.419 1.00 13.87 314 VAL A N 1
ATOM 746 C CA . VAL A 1 103 ? 10.675 34.086 12.927 1.00 15.75 314 VAL A CA 1
ATOM 747 C C . VAL A 1 103 ? 10.578 35.503 13.478 1.00 16.70 314 VAL A C 1
ATOM 748 O O . VAL A 1 103 ? 10.650 35.697 14.700 1.00 17.83 314 VAL A O 1
ATOM 752 N N . PRO A 1 104 ? 10.407 36.499 12.601 1.00 17.38 315 PRO A N 1
ATOM 753 C CA . PRO A 1 104 ? 10.317 37.868 13.038 1.00 18.32 315 PRO A CA 1
ATOM 754 C C . PRO A 1 104 ? 8.932 38.187 13.514 1.00 19.44 315 PRO A C 1
ATOM 755 O O . PRO A 1 104 ? 8.024 37.364 13.355 1.00 19.35 315 PRO A O 1
ATOM 759 N N . PRO A 1 105 ? 8.748 39.405 14.061 1.00 21.53 316 PRO A N 1
ATOM 760 C CA . PRO A 1 105 ? 7.372 39.795 14.303 1.00 22.87 316 PRO A CA 1
ATOM 761 C C . PRO A 1 105 ? 6.668 40.085 12.961 1.00 23.43 316 PRO A C 1
ATOM 762 O O . PRO A 1 105 ? 7.258 40.617 12.019 1.00 26.76 316 PRO A O 1
ATOM 766 N N . SER A 1 106 ? 5.430 39.670 12.879 1.00 24.33 317 SER A N 1
ATOM 767 C CA . SER A 1 106 ? 4.593 39.959 11.718 1.00 22.44 317 SER A CA 1
ATOM 768 C C . SER A 1 106 ? 5.211 39.605 10.375 1.00 21.33 317 SER A C 1
ATOM 769 O O . SER A 1 106 ? 5.305 40.442 9.482 1.00 20.88 317 SER A O 1
ATOM 772 N N . PRO A 1 107 ? 5.609 38.341 10.212 1.00 19.41 318 PRO A N 1
ATOM 773 C CA . PRO A 1 107 ? 6.119 37.951 8.914 1.00 18.19 318 PRO A CA 1
ATOM 774 C C . PRO A 1 107 ? 5.029 37.962 7.827 1.00 17.75 318 PRO A C 1
ATOM 775 O O . PRO A 1 107 ? 3.882 37.596 8.107 1.00 17.81 318 PRO A O 1
ATOM 779 N N . LYS A 1 108 ? 5.416 38.313 6.605 1.00 17.25 319 LYS A N 1
ATOM 780 C CA . LYS A 1 108 ? 4.483 38.389 5.471 1.00 17.34 319 LYS A CA 1
ATOM 781 C C . LYS A 1 108 ? 5.065 37.672 4.270 1.00 17.01 319 LYS A C 1
ATOM 782 O O . LYS A 1 108 ? 6.226 37.830 3.966 1.00 17.31 319 LYS A O 1
ATOM 788 N N . ILE A 1 109 ? 4.244 36.872 3.613 1.00 15.45 320 ILE A N 1
ATOM 789 C CA . ILE A 1 109 ? 4.634 36.212 2.365 1.00 15.68 320 ILE A CA 1
ATOM 790 C C . ILE A 1 109 ? 5.171 37.225 1.358 1.00 15.18 320 ILE A C 1
ATOM 791 O O . ILE A 1 109 ? 6.174 36.960 0.702 1.00 15.81 320 ILE A O 1
ATOM 796 N N . ASP A 1 110 ? 4.544 38.403 1.244 1.00 15.92 321 ASP A N 1
ATOM 797 C CA . ASP A 1 110 ? 4.981 39.363 0.261 1.00 16.81 321 ASP A CA 1
ATOM 798 C C . ASP A 1 110 ? 6.207 40.188 0.645 1.00 17.58 321 ASP A C 1
ATOM 799 O O . ASP A 1 110 ? 6.630 41.071 -0.094 1.00 19.43 321 ASP A O 1
ATOM 804 N N . ARG A 1 111 ? 6.792 39.840 1.785 1.00 17.91 322 ARG A N 1
ATOM 805 C CA . ARG A 1 111 ? 8.118 40.347 2.194 1.00 17.15 322 ARG A CA 1
ATOM 806 C C . ARG A 1 111 ? 9.163 39.230 2.180 1.00 16.76 322 ARG A C 1
ATOM 807 O O . ARG A 1 111 ? 10.288 39.436 2.660 1.00 16.59 322 ARG A O 1
ATOM 815 N N . GLY A 1 112 ? 8.784 38.061 1.661 1.00 14.73 323 GLY A N 1
ATOM 816 C CA . GLY A 1 112 ? 9.710 36.956 1.444 1.00 13.60 323 GLY A CA 1
ATOM 817 C C . GLY A 1 112 ? 9.688 35.835 2.449 1.00 13.87 323 GLY A C 1
ATOM 818 O O . GLY A 1 112 ? 10.467 34.902 2.317 1.00 13.05 323 GLY A O 1
ATOM 819 N N . TRP A 1 113 ? 8.753 35.875 3.387 1.00 12.77 324 TRP A N 1
ATOM 820 C CA . TRP A 1 113 ? 8.600 34.822 4.360 1.00 12.57 324 TRP A CA 1
ATOM 821 C C . TRP A 1 113 ? 7.651 33.788 3.787 1.00 12.64 324 TRP A C 1
ATOM 822 O O . TRP A 1 113 ? 6.451 33.967 3.759 1.00 13.89 324 TRP A O 1
ATOM 833 N N . VAL A 1 114 ? 8.236 32.739 3.227 1.00 12.03 325 VAL A N 1
ATOM 834 C CA . VAL A 1 114 ? 7.503 31.705 2.478 1.00 11.94 325 VAL A CA 1
ATOM 835 C C . VAL A 1 114 ? 6.592 30.870 3.364 1.00 12.45 325 VAL A C 1
ATOM 836 O O . VAL A 1 114 ? 5.418 30.651 3.050 1.00 13.13 325 VAL A O 1
ATOM 840 N N . CYS A 1 115 ? 7.118 30.464 4.514 1.00 12.79 326 CYS A N 1
ATOM 841 C CA . CYS A 1 115 ? 6.388 29.625 5.465 1.00 13.41 326 CYS A CA 1
ATOM 842 C C . CYS A 1 115 ? 7.111 29.694 6.795 1.00 13.41 326 CYS A C 1
ATOM 843 O O . CYS A 1 115 ? 8.239 30.159 6.854 1.00 12.55 326 CYS A O 1
ATOM 846 N N . VAL A 1 116 ? 6.439 29.228 7.843 1.00 13.54 327 VAL A N 1
ATOM 847 C CA . VAL A 1 116 ? 7.051 29.043 9.148 1.00 14.95 327 VAL A CA 1
ATOM 848 C C . VAL A 1 116 ? 6.908 27.577 9.440 1.00 14.81 327 VAL A C 1
ATOM 849 O O . VAL A 1 116 ? 5.795 27.055 9.373 1.00 16.33 327 VAL A O 1
ATOM 853 N N . PHE A 1 117 ? 8.029 26.913 9.720 1.00 15.57 328 PHE A N 1
ATOM 854 C CA . PHE A 1 117 ? 8.063 25.559 10.152 1.00 16.56 328 PHE A CA 1
ATOM 855 C C . PHE A 1 117 ? 8.042 25.500 11.670 1.00 16.94 328 PHE A C 1
ATOM 856 O O . PHE A 1 117 ? 8.855 26.156 12.305 1.00 16.84 328 PHE A O 1
ATOM 864 N N . GLN A 1 118 ? 7.150 24.686 12.225 1.00 18.57 329 GLN A N 1
ATOM 865 C CA . GLN A 1 118 ? 7.071 24.492 13.636 1.00 19.26 329 GLN A CA 1
ATOM 866 C C . GLN A 1 118 ? 7.484 23.090 13.917 1.00 19.27 329 GLN A C 1
ATOM 867 O O . GLN A 1 118 ? 6.835 22.150 13.452 1.00 19.71 329 GLN A O 1
ATOM 873 N N . LEU A 1 119 ? 8.567 22.942 14.670 1.00 19.70 330 LEU A N 1
ATOM 874 C CA . LEU A 1 119 ? 9.096 21.645 14.993 1.00 20.47 330 LEU A CA 1
ATOM 875 C C . LEU A 1 119 ? 8.374 21.099 16.215 1.00 20.53 330 LEU A C 1
ATOM 876 O O . LEU A 1 119 ? 7.833 21.835 17.013 1.00 20.85 330 LEU A O 1
ATOM 881 N N . GLN A 1 120 ? 8.388 19.798 16.341 1.00 22.98 331 GLN A N 1
ATOM 882 C CA . GLN A 1 120 ? 7.640 19.142 17.409 1.00 22.76 331 GLN A CA 1
ATOM 883 C C . GLN A 1 120 ? 8.088 19.548 18.797 1.00 22.59 331 GLN A C 1
ATOM 884 O O . GLN A 1 120 ? 7.275 19.509 19.739 1.00 22.66 331 GLN A O 1
ATOM 890 N N . ASP A 1 121 ? 9.349 19.946 18.944 1.00 21.67 332 ASP A N 1
ATOM 891 C CA . ASP A 1 121 ? 9.872 20.385 20.246 1.00 20.59 332 ASP A CA 1
ATOM 892 C C . ASP A 1 121 ? 9.543 21.870 20.535 1.00 20.29 332 ASP A C 1
ATOM 893 O O . ASP A 1 121 ? 9.961 22.419 21.551 1.00 21.04 332 ASP A O 1
ATOM 898 N N . GLY A 1 122 ? 8.784 22.513 19.657 1.00 18.48 333 GLY A N 1
ATOM 899 C CA . GLY A 1 122 ? 8.383 23.881 19.854 1.00 17.66 333 GLY A CA 1
ATOM 900 C C . GLY A 1 122 ? 9.182 24.888 19.079 1.00 16.51 333 GLY A C 1
ATOM 901 O O . GLY A 1 122 ? 8.730 25.996 18.920 1.00 16.58 333 GLY A O 1
ATOM 902 N N . LYS A 1 123 ? 10.358 24.519 18.570 1.00 15.59 334 LYS A N 1
ATOM 903 C CA . LYS A 1 123 ? 11.166 25.452 17.796 1.00 14.94 334 LYS A CA 1
ATOM 904 C C . LYS A 1 123 ? 10.377 25.923 16.578 1.00 13.87 334 LYS A C 1
ATOM 905 O O . LYS A 1 123 ? 9.556 25.186 16.047 1.00 15.64 334 LYS A O 1
ATOM 911 N N . THR A 1 124 ? 10.592 27.157 16.173 1.00 13.50 335 THR A N 1
ATOM 912 C CA . THR A 1 124 ? 9.949 27.692 14.959 1.00 13.48 335 THR A CA 1
ATOM 913 C C . THR A 1 124 ? 10.992 28.361 14.072 1.00 12.35 335 THR A C 1
ATOM 914 O O . THR A 1 124 ? 11.850 29.094 14.570 1.00 12.93 335 THR A O 1
ATOM 918 N N . LEU A 1 125 ? 10.934 28.092 12.778 1.00 13.62 336 LEU A N 1
ATOM 919 C CA . LEU A 1 125 ? 11.869 28.676 11.844 1.00 12.92 336 LEU A CA 1
ATOM 920 C C . LEU A 1 125 ? 11.121 29.195 10.628 1.00 13.11 336 LEU A C 1
ATOM 921 O O . LEU A 1 125 ? 10.298 28.466 10.069 1.00 14.32 336 LEU A O 1
ATOM 926 N N . GLY A 1 126 ? 11.441 30.406 10.195 1.00 11.68 337 GLY A N 1
ATOM 927 C CA . GLY A 1 126 ? 10.857 31.016 8.994 1.00 11.25 337 GLY A CA 1
ATOM 928 C C . GLY A 1 126 ? 11.769 30.711 7.820 1.00 11.43 337 GLY A C 1
ATOM 929 O O . GLY A 1 126 ? 12.984 30.718 7.947 1.00 12.69 337 GLY A O 1
ATOM 930 N N . LEU A 1 127 ? 11.160 30.422 6.667 1.00 10.72 338 LEU A N 1
ATOM 931 C CA . LEU A 1 127 ? 11.894 30.260 5.437 1.00 10.56 338 LEU A CA 1
ATOM 932 C C . LEU A 1 127 ? 11.872 31.582 4.665 1.00 10.65 338 LEU A C 1
ATOM 933 O O . LEU A 1 127 ? 10.811 32.047 4.309 1.00 10.09 338 LEU A O 1
ATOM 938 N N . LYS A 1 128 ? 13.051 32.155 4.422 1.00 10.97 339 LYS A N 1
ATOM 939 C CA . LYS A 1 128 ? 13.161 33.477 3.869 1.00 10.85 339 LYS A CA 1
ATOM 940 C C . LYS A 1 128 ? 13.785 33.472 2.499 1.00 11.39 339 LYS A C 1
ATOM 941 O O . LYS A 1 128 ? 14.765 32.769 2.275 1.00 11.49 339 LYS A O 1
ATOM 947 N N . ILE A 1 129 ? 13.158 34.216 1.591 1.00 10.75 340 ILE A N 1
ATOM 948 C CA . ILE A 1 129 ? 13.745 34.592 0.295 1.00 11.57 340 ILE A CA 1
ATOM 949 C C . ILE A 1 129 ? 13.961 36.102 0.271 1.00 12.10 340 ILE A C 1
ATOM 950 O O . ILE A 1 129 ? 13.058 36.842 0.743 1.00 12.35 340 ILE A O 1
ATOM 956 N N . MET B 1 3 ? 15.777 15.678 46.142 1.00 28.45 214 MET B N 1
ATOM 957 C CA . MET B 1 3 ? 14.512 14.902 46.264 1.00 28.08 214 MET B CA 1
ATOM 958 C C . MET B 1 3 ? 13.292 15.795 46.086 1.00 28.76 214 MET B C 1
ATOM 959 O O . MET B 1 3 ? 12.160 15.377 46.323 1.00 28.95 214 MET B O 1
ATOM 964 N N . GLY B 1 4 ? 13.523 17.025 45.635 1.00 29.16 215 GLY B N 1
ATOM 965 C CA . GLY B 1 4 ? 12.477 18.033 45.603 1.00 29.37 215 GLY B CA 1
ATOM 966 C C . GLY B 1 4 ? 11.625 17.925 44.366 1.00 29.41 215 GLY B C 1
ATOM 967 O O . GLY B 1 4 ? 12.002 17.255 43.393 1.00 29.28 215 GLY B O 1
ATOM 968 N N . LYS B 1 5 ? 10.467 18.579 44.415 1.00 29.98 216 LYS B N 1
ATOM 969 C CA . LYS B 1 5 ? 9.524 18.587 43.291 1.00 30.17 216 LYS B CA 1
ATOM 970 C C . LYS B 1 5 ? 10.117 19.389 42.127 1.00 29.36 216 LYS B C 1
ATOM 971 O O . LYS B 1 5 ? 10.771 20.403 42.334 1.00 30.51 216 LYS B O 1
ATOM 977 N N . PRO B 1 6 ? 9.956 18.910 40.894 1.00 27.92 217 PRO B N 1
ATOM 978 C CA . PRO B 1 6 ? 10.460 19.719 39.784 1.00 26.55 217 PRO B CA 1
ATOM 979 C C . PRO B 1 6 ? 9.645 20.986 39.550 1.00 24.96 217 PRO B C 1
ATOM 980 O O . PRO B 1 6 ? 8.552 21.115 40.072 1.00 25.14 217 PRO B O 1
ATOM 984 N N . ASP B 1 7 ? 10.199 21.887 38.741 1.00 22.16 218 ASP B N 1
ATOM 985 C CA . ASP B 1 7 ? 9.504 23.107 38.331 1.00 21.36 218 ASP B CA 1
ATOM 986 C C . ASP B 1 7 ? 8.173 22.722 37.726 1.00 20.04 218 ASP B C 1
ATOM 987 O O . ASP B 1 7 ? 8.062 21.671 37.124 1.00 19.09 218 ASP B O 1
ATOM 992 N N . ILE B 1 8 ? 7.186 23.597 37.890 1.00 19.09 219 ILE B N 1
ATOM 993 C CA . ILE B 1 8 ? 5.873 23.448 37.289 1.00 19.07 219 ILE B CA 1
ATOM 994 C C . ILE B 1 8 ? 5.962 23.142 35.786 1.00 18.19 219 ILE B C 1
ATOM 995 O O . ILE B 1 8 ? 6.703 23.786 35.038 1.00 19.17 219 ILE B O 1
ATOM 1000 N N . SER B 1 9 ? 5.253 22.111 35.341 1.00 17.54 220 SER B N 1
ATOM 1001 C CA . SER B 1 9 ? 5.279 21.697 33.947 1.00 16.57 220 SER B CA 1
ATOM 1002 C C . SER B 1 9 ? 4.030 22.180 33.235 1.00 15.48 220 SER B C 1
ATOM 1003 O O . SER B 1 9 ? 3.058 22.629 33.852 1.00 17.20 220 SER B O 1
ATOM 1006 N N . ALA B 1 10 ? 4.034 22.075 31.928 1.00 15.64 221 ALA B N 1
ATOM 1007 C CA . ALA B 1 10 ? 2.852 22.516 31.169 1.00 16.31 221 ALA B CA 1
ATOM 1008 C C . ALA B 1 10 ? 1.635 21.714 31.579 1.00 16.78 221 ALA B C 1
ATOM 1009 O O . ALA B 1 10 ? 0.551 22.259 31.726 1.00 16.50 221 ALA B O 1
ATOM 1011 N N . LYS B 1 11 ? 1.803 20.410 31.744 1.00 17.51 222 LYS B N 1
ATOM 1012 C CA . LYS B 1 11 ? 0.693 19.540 32.199 1.00 18.49 222 LYS B CA 1
ATOM 1013 C C . LYS B 1 11 ? 0.202 19.909 33.588 1.00 18.16 222 LYS B C 1
ATOM 1014 O O . LYS B 1 11 ? -1.024 19.965 33.820 1.00 17.40 222 LYS B O 1
ATOM 1020 N N . ASP B 1 12 ? 1.136 20.196 34.503 1.00 17.64 223 ASP B N 1
ATOM 1021 C CA . ASP B 1 12 ? 0.768 20.652 35.846 1.00 17.29 223 ASP B CA 1
ATOM 1022 C C . ASP B 1 12 ? -0.114 21.890 35.757 1.00 16.13 223 ASP B C 1
ATOM 1023 O O . ASP B 1 12 ? -1.138 22.020 36.449 1.00 16.46 223 ASP B O 1
ATOM 1028 N N . LEU B 1 13 ? 0.345 22.874 34.967 1.00 15.48 224 LEU B N 1
ATOM 1029 C CA . LEU B 1 13 ? -0.384 24.132 34.894 1.00 14.54 224 LEU B CA 1
ATOM 1030 C C . LEU B 1 13 ? -1.760 23.936 34.231 1.00 13.86 224 LEU B C 1
ATOM 1031 O O . LEU B 1 13 ? -2.735 24.505 34.675 1.00 14.47 224 LEU B O 1
ATOM 1036 N N . ARG B 1 14 ? -1.830 23.112 33.190 1.00 13.79 225 ARG B N 1
ATOM 1037 C CA . ARG B 1 14 ? -3.103 22.829 32.500 1.00 15.99 225 ARG B CA 1
ATOM 1038 C C . ARG B 1 14 ? -4.087 22.271 33.500 1.00 15.60 225 ARG B C 1
ATOM 1039 O O . ARG B 1 14 ? -5.229 22.722 33.577 1.00 16.07 225 ARG B O 1
ATOM 1047 N N . ASN B 1 15 ? -3.635 21.330 34.328 1.00 14.45 226 ASN B N 1
ATOM 1048 C CA . ASN B 1 15 ? -4.519 20.715 35.320 1.00 16.29 226 ASN B CA 1
ATOM 1049 C C . ASN B 1 15 ? -4.960 21.702 36.388 1.00 15.25 226 ASN B C 1
ATOM 1050 O O . ASN B 1 15 ? -6.108 21.698 36.805 1.00 16.33 226 ASN B O 1
ATOM 1055 N N . ILE B 1 16 ? -4.057 22.536 36.868 1.00 15.12 227 ILE B N 1
ATOM 1056 C CA . ILE B 1 16 ? -4.420 23.578 37.842 1.00 15.71 227 ILE B CA 1
ATOM 1057 C C . ILE B 1 16 ? -5.500 24.491 37.280 1.00 15.72 227 ILE B C 1
ATOM 1058 O O . ILE B 1 16 ? -6.493 24.844 37.934 1.00 16.20 227 ILE B O 1
ATOM 1063 N N . MET B 1 17 ? -5.291 24.922 36.041 1.00 14.85 228 MET B N 1
ATOM 1064 C CA . MET B 1 17 ? -6.252 25.822 35.447 1.00 13.60 228 MET B CA 1
ATOM 1065 C C . MET B 1 17 ? -7.583 25.084 35.142 1.00 14.04 228 MET B C 1
ATOM 1066 O O . MET B 1 17 ? -8.671 25.624 35.388 1.00 14.45 228 MET B O 1
ATOM 1071 N N . TYR B 1 18 ? -7.501 23.867 34.634 1.00 14.69 229 TYR B N 1
ATOM 1072 C CA . TYR B 1 18 ? -8.726 23.085 34.364 1.00 15.48 229 TYR B CA 1
ATOM 1073 C C . TYR B 1 18 ? -9.583 22.896 35.620 1.00 16.20 229 TYR B C 1
ATOM 1074 O O . TYR B 1 18 ? -10.819 22.898 35.569 1.00 16.57 229 TYR B O 1
ATOM 1083 N N . ASP B 1 19 ? -8.919 22.767 36.758 1.00 16.18 230 ASP B N 1
ATOM 1084 C CA . ASP B 1 19 ? -9.648 22.608 38.005 1.00 16.87 230 ASP B CA 1
ATOM 1085 C C . ASP B 1 19 ? -10.516 23.777 38.421 1.00 17.44 230 ASP B C 1
ATOM 1086 O O . ASP B 1 19 ? -11.417 23.636 39.261 1.00 19.63 230 ASP B O 1
ATOM 1091 N N . HIS B 1 20 ? -10.274 24.939 37.824 1.00 16.32 231 HIS B N 1
ATOM 1092 C CA . HIS B 1 20 ? -11.063 26.099 38.110 1.00 15.46 231 HIS B CA 1
ATOM 1093 C C . HIS B 1 20 ? -12.166 26.380 37.102 1.00 14.75 231 HIS B C 1
ATOM 1094 O O . HIS B 1 20 ? -12.983 27.260 37.306 1.00 16.25 231 HIS B O 1
ATOM 1101 N N . LEU B 1 21 ? -12.168 25.660 35.990 1.00 14.18 232 LEU B N 1
ATOM 1102 C CA . LEU B 1 21 ? -13.113 25.933 34.922 1.00 13.54 232 LEU B CA 1
ATOM 1103 C C . LEU B 1 21 ? -14.321 24.994 34.966 1.00 14.17 232 LEU B C 1
ATOM 1104 O O . LEU B 1 21 ? -14.188 23.790 35.080 1.00 15.91 232 LEU B O 1
ATOM 1109 N N . PRO B 1 22 ? -15.508 25.561 34.709 1.00 13.26 233 PRO B N 1
ATOM 1110 C CA . PRO B 1 22 ? -16.707 24.732 34.592 1.00 14.25 233 PRO B CA 1
ATOM 1111 C C . PRO B 1 22 ? -16.807 24.072 33.229 1.00 13.96 233 PRO B C 1
ATOM 1112 O O . PRO B 1 22 ? -16.245 24.567 32.235 1.00 14.27 233 PRO B O 1
ATOM 1116 N N . GLY B 1 23 ? -17.478 22.920 33.189 1.00 14.98 234 GLY B N 1
ATOM 1117 C CA . GLY B 1 23 ? -17.727 22.251 31.922 1.00 14.87 234 GLY B CA 1
ATOM 1118 C C . GLY B 1 23 ? -16.449 21.596 31.427 1.00 14.90 234 GLY B C 1
ATOM 1119 O O . GLY B 1 23 ? -15.476 21.439 32.177 1.00 15.07 234 GLY B O 1
ATOM 1120 N N . PHE B 1 24 ? -16.439 21.246 30.144 1.00 15.04 235 PHE B N 1
ATOM 1121 C CA . PHE B 1 24 ? -15.312 20.573 29.542 1.00 15.66 235 PHE B CA 1
ATOM 1122 C C . PHE B 1 24 ? -15.284 20.866 28.069 1.00 15.66 235 PHE B C 1
ATOM 1123 O O . PHE B 1 24 ? -16.336 21.059 27.439 1.00 15.40 235 PHE B O 1
ATOM 1131 N N . GLY B 1 25 ? -14.086 20.911 27.520 1.00 14.52 236 GLY B N 1
ATOM 1132 C CA . GLY B 1 25 ? -13.946 21.193 26.092 1.00 14.31 236 GLY B CA 1
ATOM 1133 C C . GLY B 1 25 ? -14.450 22.558 25.666 1.00 13.33 236 GLY B C 1
ATOM 1134 O O . GLY B 1 25 ? -14.860 22.692 24.511 1.00 14.51 236 GLY B O 1
ATOM 1135 N N . THR B 1 26 ? -14.505 23.555 26.587 1.00 13.38 237 THR B N 1
ATOM 1136 C CA . THR B 1 26 ? -14.962 24.893 26.269 1.00 12.13 237 THR B CA 1
ATOM 1137 C C . THR B 1 26 ? -13.847 25.712 25.642 1.00 11.83 237 THR B C 1
ATOM 1138 O O . THR B 1 26 ? -12.712 25.268 25.586 1.00 11.44 237 THR B O 1
ATOM 1142 N N . ALA B 1 27 ? -14.179 26.910 25.153 1.00 11.63 238 ALA B N 1
ATOM 1143 C CA . ALA B 1 27 ? -13.143 27.749 24.557 1.00 11.29 238 ALA B CA 1
ATOM 1144 C C . ALA B 1 27 ? -12.073 28.113 25.555 1.00 10.73 238 ALA B C 1
ATOM 1145 O O . ALA B 1 27 ? -10.879 28.254 25.192 1.00 11.98 238 ALA B O 1
ATOM 1147 N N . PHE B 1 28 ? -12.459 28.203 26.823 1.00 11.21 239 PHE B N 1
ATOM 1148 C CA . PHE B 1 28 ? -11.479 28.502 27.853 1.00 11.81 239 PHE B CA 1
ATOM 1149 C C . PHE B 1 28 ? -10.535 27.330 28.114 1.00 10.72 239 PHE B C 1
ATOM 1150 O O . PHE B 1 28 ? -9.356 27.564 28.414 1.00 10.76 239 PHE B O 1
ATOM 1158 N N . HIS B 1 29 ? -11.025 26.088 27.987 1.00 11.42 240 HIS B N 1
ATOM 1159 C CA . HIS B 1 29 ? -10.120 24.909 28.066 1.00 11.46 240 HIS B CA 1
ATOM 1160 C C . HIS B 1 29 ? -9.101 24.954 26.943 1.00 10.43 240 HIS B C 1
ATOM 1161 O O . HIS B 1 29 ? -7.914 24.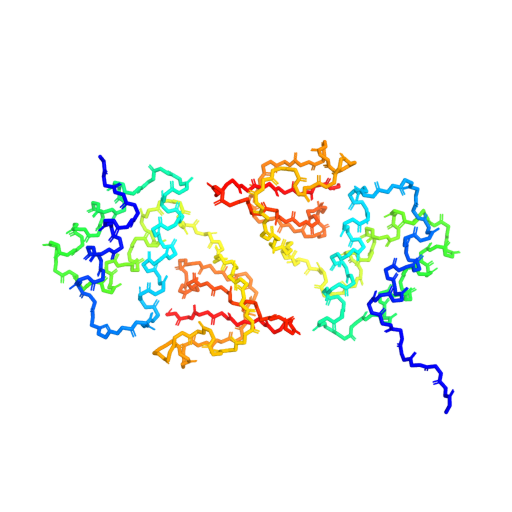696 27.152 1.00 12.23 240 HIS B O 1
ATOM 1168 N N . GLN B 1 30 ? -9.566 25.294 25.738 1.00 10.58 241 GLN B N 1
ATOM 1169 C CA . GLN B 1 30 ? -8.615 25.420 24.634 1.00 10.50 241 GLN B CA 1
ATOM 1170 C C . GLN B 1 30 ? -7.599 26.516 24.894 1.00 9.98 241 GLN B C 1
ATOM 1171 O O . GLN B 1 30 ? -6.415 26.348 24.599 1.00 11.37 241 GLN B O 1
ATOM 1177 N N . LEU B 1 31 ? -8.052 27.618 25.475 1.00 9.25 242 LEU B N 1
ATOM 1178 C CA . LEU B 1 31 ? -7.155 28.749 25.772 1.00 10.26 242 LEU B CA 1
ATOM 1179 C C . LEU B 1 31 ? -6.108 28.308 26.793 1.00 9.98 242 LEU B C 1
ATOM 1180 O O . LEU B 1 31 ? -4.940 28.641 26.661 1.00 10.93 242 LEU B O 1
ATOM 1185 N N . VAL B 1 32 ? -6.526 27.532 27.793 1.00 10.56 243 VAL B N 1
ATOM 1186 C CA . VAL B 1 32 ? -5.530 26.970 28.718 1.00 11.19 243 VAL B CA 1
ATOM 1187 C C . VAL B 1 32 ? -4.442 26.223 27.961 1.00 10.67 243 VAL B C 1
ATOM 1188 O O . VAL B 1 32 ? -3.252 26.372 28.260 1.00 11.75 243 VAL B O 1
ATOM 1192 N N . GLN B 1 33 ? -4.840 25.365 27.024 1.00 11.25 244 GLN B N 1
ATOM 1193 C CA . GLN B 1 33 ? -3.857 24.570 26.313 1.00 12.69 244 GLN B CA 1
ATOM 1194 C C . GLN B 1 33 ? -2.923 25.439 25.475 1.00 11.06 244 GLN B C 1
ATOM 1195 O O . GLN B 1 33 ? -1.698 25.210 25.434 1.00 12.47 244 GLN B O 1
ATOM 1201 N N . VAL B 1 34 ? -3.488 26.471 24.845 1.00 11.24 245 VAL B N 1
ATOM 1202 C CA . VAL B 1 34 ? -2.681 27.421 24.090 1.00 10.68 245 VAL B CA 1
ATOM 1203 C C . VAL B 1 34 ? -1.677 28.166 24.990 1.00 11.37 245 VAL B C 1
ATOM 1204 O O . VAL B 1 34 ? -0.528 28.359 24.626 1.00 12.08 245 VAL B O 1
ATOM 1208 N N . ILE B 1 35 ? -2.157 28.615 26.127 1.00 10.71 246 ILE B N 1
ATOM 1209 C CA . ILE B 1 35 ? -1.323 29.402 27.038 1.00 11.25 246 ILE B CA 1
ATOM 1210 C C . ILE B 1 35 ? -0.188 28.521 27.541 1.00 10.79 246 ILE B C 1
ATOM 1211 O O . ILE B 1 35 ? 0.940 28.999 27.663 1.00 11.88 246 ILE B O 1
ATOM 1216 N N . CYS B 1 36 ? -0.487 27.271 27.879 1.00 11.08 247 CYS B N 1
ATOM 1217 C CA . CYS B 1 36 ? 0.499 26.418 28.488 1.00 11.98 247 CYS B CA 1
ATOM 1218 C C . CYS B 1 36 ? 1.555 25.991 27.445 1.00 12.63 247 CYS B C 1
ATOM 1219 O O . CYS B 1 36 ? 2.705 25.871 27.802 1.00 12.65 247 CYS B O 1
ATOM 1222 N N . LYS B 1 37 ? 1.174 25.800 26.177 1.00 13.20 248 LYS B N 1
ATOM 1223 C CA . LYS B 1 37 ? 2.166 25.457 25.137 1.00 12.47 248 LYS B CA 1
ATOM 1224 C C . LYS B 1 37 ? 3.083 26.641 24.829 1.00 12.31 248 LYS B C 1
ATOM 1225 O O . LYS B 1 37 ? 4.282 26.486 24.781 1.00 12.19 248 LYS B O 1
ATOM 1231 N N . LEU B 1 38 ? 2.525 27.814 24.631 1.00 11.96 249 LEU B N 1
ATOM 1232 C CA . LEU B 1 38 ? 3.349 28.987 24.368 1.00 11.89 249 LEU B CA 1
ATOM 1233 C C . LEU B 1 38 ? 4.155 29.291 25.608 1.00 11.34 249 LEU B C 1
ATOM 1234 O O . LEU B 1 38 ? 5.332 29.628 25.500 1.00 12.55 249 LEU B O 1
ATOM 1239 N N . GLY B 1 39 ? 3.558 29.163 26.791 1.00 11.42 250 GLY B N 1
ATOM 1240 C CA . GLY B 1 39 ? 4.359 29.286 28.035 1.00 11.94 250 GLY B CA 1
ATOM 1241 C C . GLY B 1 39 ? 5.524 28.332 28.137 1.00 10.42 250 GLY B C 1
ATOM 1242 O O . GLY B 1 39 ? 6.647 28.739 28.452 1.00 12.04 250 GLY B O 1
ATOM 1243 N N . LYS B 1 40 ? 5.294 27.057 27.847 1.00 11.30 251 LYS B N 1
ATOM 1244 C CA . LYS B 1 40 ? 6.379 26.103 27.852 1.00 12.72 251 LYS B CA 1
ATOM 1245 C C . LYS B 1 40 ? 7.492 26.494 26.905 1.00 12.73 251 LYS B C 1
ATOM 1246 O O . LYS B 1 40 ? 8.681 26.448 27.250 1.00 13.95 251 LYS B O 1
ATOM 1252 N N . ASP B 1 41 ? 7.108 26.862 25.696 1.00 12.57 252 ASP B N 1
ATOM 1253 C CA . ASP B 1 41 ? 8.103 27.136 24.669 1.00 12.87 252 ASP B CA 1
ATOM 1254 C C . ASP B 1 41 ? 8.845 28.448 24.866 1.00 13.22 252 ASP B C 1
ATOM 1255 O O . ASP B 1 41 ? 9.863 28.693 24.192 1.00 14.41 252 ASP B O 1
ATOM 1260 N N . SER B 1 42 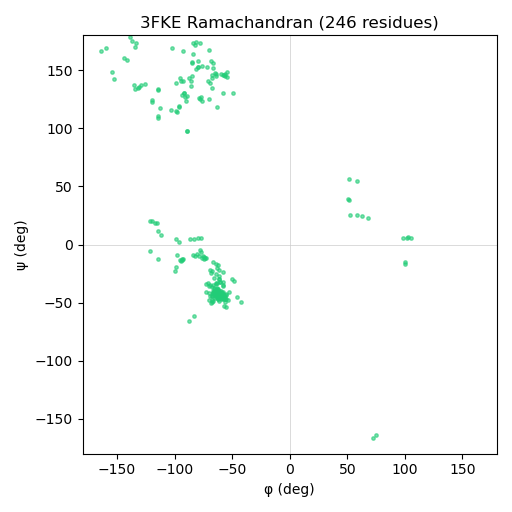? 8.366 29.299 25.779 1.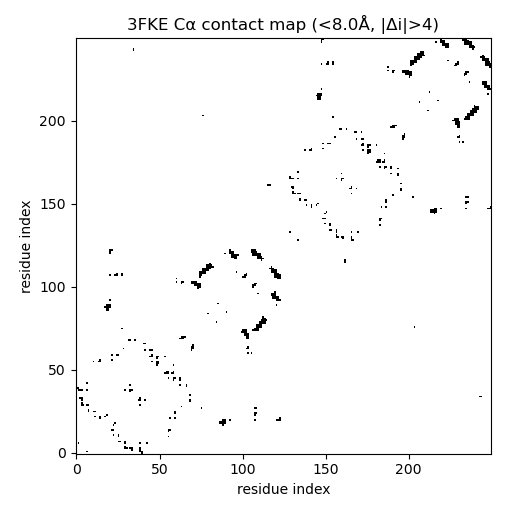00 12.16 253 SER B N 1
ATOM 1261 C CA . SER B 1 42 ? 9.078 30.540 26.142 1.00 12.26 253 SER B CA 1
ATOM 1262 C C . SER B 1 42 ? 9.525 30.487 27.609 1.00 12.04 253 SER B C 1
ATOM 1263 O O . SER B 1 42 ? 9.819 31.535 28.184 1.00 11.56 253 SER B O 1
ATOM 1266 N N . ASN B 1 43 ? 9.584 29.290 28.199 1.00 11.70 254 ASN B N 1
ATOM 1267 C CA . ASN B 1 43 ? 10.107 29.127 29.565 1.00 11.54 254 ASN B CA 1
ATOM 1268 C C . ASN B 1 43 ? 9.430 30.074 30.514 1.00 10.87 254 ASN B C 1
ATOM 1269 O O . ASN B 1 43 ? 10.052 30.575 31.437 1.00 11.47 254 ASN B O 1
ATOM 1274 N N . SER B 1 44 ? 8.127 30.275 30.320 1.00 10.41 255 SER B N 1
ATOM 1275 C CA . SER B 1 44 ? 7.366 31.310 31.087 1.00 10.66 255 SER B CA 1
ATOM 1276 C C . SER B 1 44 ? 6.204 30.725 31.919 1.00 9.59 255 SER B C 1
ATOM 1277 O O . SER B 1 44 ? 5.278 31.429 32.286 1.00 10.98 255 SER B O 1
ATOM 1280 N N . LEU B 1 45 ? 6.254 29.435 32.194 1.00 9.85 256 LEU B N 1
ATOM 1281 C CA . LEU B 1 45 ? 5.153 28.830 32.951 1.00 10.98 256 LEU B CA 1
ATOM 1282 C C . LEU B 1 45 ? 5.042 29.407 34.346 1.00 11.28 256 LEU B C 1
ATOM 1283 O O . LEU B 1 45 ? 3.945 29.462 34.902 1.00 11.64 256 LEU B O 1
ATOM 1288 N N . ASP B 1 46 ? 6.162 29.780 34.938 1.00 11.12 257 ASP B N 1
ATOM 1289 C CA . ASP B 1 46 ? 6.116 30.275 36.311 1.00 10.55 257 ASP B CA 1
ATOM 1290 C C . ASP B 1 46 ? 5.374 31.594 36.421 1.00 10.26 257 ASP B C 1
ATOM 1291 O O . ASP B 1 46 ? 4.467 31.740 37.245 1.00 11.48 257 ASP B O 1
ATOM 1296 N N . ILE B 1 47 ? 5.697 32.543 35.565 1.00 9.69 258 ILE B N 1
ATOM 1297 C CA . ILE B 1 47 ? 4.994 33.808 35.611 1.00 10.19 258 ILE B CA 1
ATOM 1298 C C . ILE B 1 47 ? 3.536 33.669 35.219 1.00 10.32 258 ILE B C 1
ATOM 1299 O O . ILE B 1 47 ? 2.664 34.328 35.801 1.00 12.12 258 ILE B O 1
ATOM 1304 N N . ILE B 1 48 ? 3.231 32.780 34.277 1.00 9.91 259 ILE B N 1
ATOM 1305 C CA . ILE B 1 48 ? 1.841 32.555 33.895 1.00 10.29 259 ILE B CA 1
ATOM 1306 C C . ILE B 1 48 ? 1.071 32.027 35.084 1.00 10.92 259 ILE B C 1
ATOM 1307 O O . ILE B 1 48 ? 0.002 32.514 35.409 1.00 11.62 259 ILE B O 1
ATOM 1312 N N . HIS B 1 49 ? 1.624 31.043 35.775 1.00 10.80 260 HIS B N 1
ATOM 1313 C CA . HIS B 1 49 ? 0.966 30.492 36.968 1.00 11.20 260 HIS B CA 1
ATOM 1314 C C . HIS B 1 49 ? 0.802 31.590 38.024 1.00 11.47 260 HIS B C 1
ATOM 1315 O O . HIS B 1 49 ? -0.250 31.699 38.643 1.00 11.68 260 HIS B O 1
ATOM 1322 N N . ALA B 1 50 ? 1.842 32.401 38.247 1.00 10.88 261 ALA B N 1
ATOM 1323 C CA . ALA B 1 50 ? 1.742 33.454 39.251 1.00 11.27 261 ALA B CA 1
ATOM 1324 C C . ALA B 1 50 ? 0.698 34.485 38.927 1.00 11.65 261 ALA B C 1
ATOM 1325 O O . ALA B 1 50 ? 0.001 34.953 39.816 1.00 12.93 261 ALA B O 1
ATOM 1327 N N . GLU B 1 51 ? 0.578 34.834 37.655 1.00 11.09 262 GLU B N 1
ATOM 1328 C CA . GLU B 1 51 ? -0.449 35.788 37.231 1.00 11.64 262 GLU B CA 1
ATOM 1329 C C . GLU B 1 51 ? -1.841 35.213 37.439 1.00 12.00 262 GLU B C 1
ATOM 1330 O O . GLU B 1 51 ? -2.759 35.908 37.901 1.00 12.63 262 GLU B O 1
ATOM 1336 N N . PHE B 1 52 ? -2.009 33.947 37.071 1.00 12.29 263 PHE B N 1
ATOM 1337 C CA . PHE B 1 52 ? -3.276 33.259 37.256 1.00 11.52 263 PHE B CA 1
ATOM 1338 C C . PHE B 1 52 ? -3.677 33.331 38.713 1.00 13.03 263 PHE B C 1
ATOM 1339 O O . PHE B 1 52 ? -4.797 33.722 39.056 1.00 13.91 263 PHE B O 1
ATOM 1347 N N . GLN B 1 53 ? -2.764 32.906 39.565 1.00 12.92 264 GLN B N 1
ATOM 1348 C CA . GLN B 1 53 ? -3.089 32.834 40.989 1.00 12.87 264 GLN B CA 1
ATOM 1349 C C . GLN B 1 53 ? -3.338 34.221 41.583 1.00 13.17 264 GLN B C 1
ATOM 1350 O O . GLN B 1 53 ? -4.239 34.385 42.416 1.00 14.75 264 GLN B O 1
ATOM 1356 N N . ALA B 1 54 ? -2.589 35.221 41.166 1.00 12.77 265 ALA B N 1
ATOM 1357 C CA . ALA B 1 54 ? -2.774 36.583 41.655 1.00 13.10 265 ALA B CA 1
ATOM 1358 C C . ALA B 1 54 ? -4.125 37.123 41.226 1.00 13.56 265 ALA B C 1
ATOM 1359 O O . ALA B 1 54 ? -4.828 37.762 42.036 1.00 15.94 265 ALA B O 1
ATOM 1361 N N . SER B 1 55 ? -4.567 36.799 40.007 1.00 12.71 266 SER B N 1
ATOM 1362 C CA . SER B 1 55 ? -5.898 37.186 39.601 1.00 13.43 266 SER B CA 1
ATOM 1363 C C . SER B 1 55 ? -6.973 36.583 40.446 1.00 13.57 266 SER B C 1
ATOM 1364 O O . SER B 1 55 ? -7.906 37.281 40.862 1.00 14.02 266 SER B O 1
ATOM 1367 N N . LEU B 1 56 ? -6.880 35.279 40.667 1.00 13.04 267 LEU B N 1
ATOM 1368 C CA . LEU B 1 56 ? -7.835 34.615 41.539 1.00 13.99 267 LEU B CA 1
ATOM 1369 C C . LEU B 1 56 ? -7.868 35.268 42.910 1.00 14.12 267 LEU B C 1
ATOM 1370 O O . LEU B 1 56 ? -8.941 35.459 43.497 1.00 15.63 267 LEU B O 1
ATOM 1375 N N . ALA B 1 57 ? -6.707 35.576 43.424 1.00 14.42 268 ALA B N 1
ATOM 1376 C CA . ALA B 1 57 ? -6.613 36.116 44.780 1.00 14.94 268 ALA B CA 1
ATOM 1377 C C . ALA B 1 57 ? -7.172 37.529 44.924 1.00 16.04 268 ALA B C 1
ATOM 1378 O O . ALA B 1 57 ? -7.541 37.937 46.062 1.00 18.03 268 ALA B O 1
ATOM 1380 N N . GLU B 1 58 ? -7.268 38.283 43.835 1.00 16.64 269 GLU B N 1
ATOM 1381 C CA . GLU B 1 58 ? -7.884 39.577 43.823 1.00 17.56 269 GLU B CA 1
ATOM 1382 C C . GLU B 1 58 ? -9.396 39.456 43.653 1.00 16.70 269 GLU B C 1
ATOM 1383 O O . GLU B 1 58 ? -10.083 40.444 43.806 1.00 17.95 269 GLU B O 1
ATOM 1389 N N . GLY B 1 59 ? -9.902 38.269 43.355 1.00 16.37 270 GLY B N 1
ATOM 1390 C CA . GLY B 1 59 ? -11.341 38.071 43.209 1.00 16.02 270 GLY B CA 1
ATOM 1391 C C . GLY B 1 59 ? -11.823 37.919 41.787 1.00 16.13 270 GLY B C 1
ATOM 1392 O O . GLY B 1 59 ? -13.029 37.898 41.547 1.00 16.01 270 GLY B O 1
ATOM 1393 N N . ASP B 1 60 ? -10.924 37.859 40.822 1.00 14.94 271 ASP B N 1
ATOM 1394 C CA . ASP B 1 60 ? -11.382 37.703 39.451 1.00 15.06 271 ASP B CA 1
ATOM 1395 C C . ASP B 1 60 ? -11.817 36.258 39.216 1.00 14.00 271 ASP B C 1
ATOM 1396 O O . ASP B 1 60 ? -11.301 35.321 39.823 1.00 14.03 271 ASP B O 1
ATOM 1401 N N . SER B 1 61 ? -12.728 36.033 38.270 1.00 13.22 272 SER B N 1
ATOM 1402 C CA . SER B 1 61 ? -13.112 34.695 37.898 1.00 13.99 272 SER B CA 1
ATOM 1403 C C . SER B 1 61 ? -11.917 34.018 37.201 1.00 13.29 272 SER B C 1
ATOM 1404 O O . SER B 1 61 ? -11.049 34.708 36.646 1.00 13.33 272 SER B O 1
ATOM 1407 N N . PRO B 1 62 ? -11.882 32.681 37.182 1.00 14.17 273 PRO B N 1
ATOM 1408 C CA . PRO B 1 62 ? -10.778 32.032 36.434 1.00 14.19 273 PRO B CA 1
ATOM 1409 C C . PRO B 1 62 ? -10.788 32.405 34.958 1.00 13.74 273 PRO B C 1
ATOM 1410 O O . PRO B 1 62 ? -9.705 32.519 34.357 1.00 13.12 273 PRO B O 1
ATOM 1414 N N . GLN B 1 63 ? -11.969 32.625 34.393 1.00 13.75 274 GLN B N 1
ATOM 1415 C CA . GLN B 1 63 ? -12.045 33.055 32.974 1.00 13.09 274 GLN B CA 1
ATOM 1416 C C . GLN B 1 63 ? -11.394 34.417 32.760 1.00 12.83 274 GLN B C 1
ATOM 1417 O O . GLN B 1 63 ? -10.603 34.624 31.826 1.00 12.81 274 GLN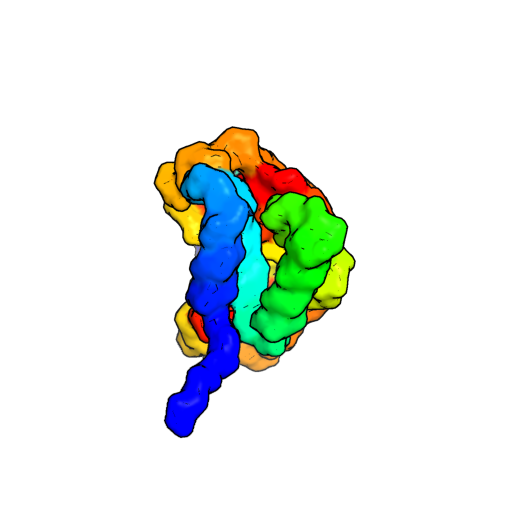 B O 1
ATOM 1423 N N . CYS B 1 64 ? -11.693 35.352 33.636 1.00 13.11 275 CYS B N 1
ATOM 1424 C CA . CYS B 1 64 ? -11.072 36.669 33.588 1.00 13.44 275 CYS B CA 1
ATOM 1425 C C . CYS B 1 64 ? -9.553 36.556 33.806 1.00 12.63 275 CYS B C 1
ATOM 1426 O O . CYS B 1 64 ? -8.771 37.232 33.147 1.00 14.60 275 CYS B O 1
ATOM 1429 N N . ALA B 1 65 ? -9.139 35.694 34.732 1.00 12.59 276 ALA B N 1
ATOM 1430 C CA . ALA B 1 65 ? -7.709 35.463 34.988 1.00 13.01 276 ALA B CA 1
ATOM 1431 C C . ALA B 1 65 ? -6.952 35.005 33.728 1.00 12.59 276 ALA B C 1
ATOM 1432 O O . ALA B 1 65 ? -5.847 35.477 33.446 1.00 13.82 276 ALA B O 1
ATOM 1434 N N . LEU B 1 66 ? -7.564 34.083 32.970 1.00 12.51 277 LEU B N 1
ATOM 1435 C CA . LEU B 1 66 ? -6.973 33.587 31.708 1.00 12.28 277 LEU B CA 1
ATOM 1436 C C . LEU B 1 66 ? -6.888 34.694 30.685 1.00 11.38 277 LEU B C 1
ATOM 1437 O O . LEU B 1 66 ? -5.884 34.861 30.027 1.00 11.71 277 LEU B O 1
ATOM 1442 N N . ILE B 1 67 ? -7.956 35.472 30.512 1.00 12.10 278 ILE B N 1
ATOM 1443 C CA . ILE B 1 67 ? -7.900 36.605 29.592 1.00 12.76 278 ILE B CA 1
ATOM 1444 C C . ILE B 1 67 ? -6.833 37.608 30.029 1.00 13.61 278 ILE B C 1
ATOM 1445 O O . ILE B 1 67 ? -6.104 38.158 29.208 1.00 14.16 278 ILE B O 1
ATOM 1450 N N . GLN B 1 68 ? -6.740 37.899 31.324 1.00 14.43 279 GLN B N 1
ATOM 1451 C CA . GLN B 1 68 ? -5.735 38.860 31.742 1.00 14.95 279 GLN B CA 1
ATOM 1452 C C . GLN B 1 68 ? -4.308 38.376 31.521 1.00 15.39 279 GLN B C 1
ATOM 1453 O O . GLN B 1 68 ? -3.419 39.186 31.269 1.00 16.44 279 GLN B O 1
ATOM 1459 N N . ILE B 1 69 ? -4.088 37.071 31.557 1.00 13.76 280 ILE B N 1
ATOM 1460 C CA . ILE B 1 69 ? -2.762 36.527 31.215 1.00 13.72 280 ILE B CA 1
ATOM 1461 C C . ILE B 1 69 ? -2.425 36.913 29.782 1.00 14.49 280 ILE B C 1
ATOM 1462 O O . ILE B 1 69 ? -1.282 37.328 29.494 1.00 14.43 280 ILE B O 1
ATOM 1467 N N . THR B 1 70 ? -3.402 36.828 28.882 1.00 14.77 281 THR B N 1
ATOM 1468 C CA . THR B 1 70 ? -3.147 37.157 27.469 1.00 15.72 281 THR B CA 1
ATOM 1469 C C . THR B 1 70 ? -2.780 38.639 27.293 1.00 17.33 281 THR B C 1
ATOM 1470 O O . THR B 1 70 ? -2.084 38.998 26.322 1.00 17.51 281 THR B O 1
ATOM 1474 N N . LYS B 1 71 ? -3.214 39.491 28.217 1.00 18.94 282 LYS B N 1
ATOM 1475 C CA . LYS B 1 71 ? -2.925 40.924 28.143 1.00 20.56 282 LYS B CA 1
ATOM 1476 C C . LYS B 1 71 ? -1.757 41.382 29.011 1.00 22.06 282 LYS B C 1
ATOM 1477 O O . LYS B 1 71 ? -1.210 42.469 28.758 1.00 23.99 282 LYS B O 1
ATOM 1483 N N . ARG B 1 72 ? -1.357 40.608 30.018 1.00 20.80 283 ARG B N 1
ATOM 1484 C CA . ARG B 1 72 ? -0.341 41.102 30.959 1.00 21.09 283 ARG B CA 1
ATOM 1485 C C . ARG B 1 72 ? 0.941 40.255 31.070 1.00 19.50 283 ARG B C 1
ATOM 1486 O O . ARG B 1 72 ? 1.902 40.677 31.725 1.00 19.67 283 ARG B O 1
ATOM 1494 N N . VAL B 1 73 ? 0.985 39.097 30.406 1.00 16.71 284 VAL B N 1
ATOM 1495 C CA . VAL B 1 73 ? 2.244 38.338 30.242 1.00 15.77 284 VAL B CA 1
ATOM 1496 C C . VAL B 1 73 ? 2.766 38.684 28.836 1.00 14.48 284 VAL B C 1
ATOM 1497 O O . VAL B 1 73 ? 2.090 38.425 27.813 1.00 13.42 284 VAL B O 1
ATOM 1501 N N . PRO B 1 74 ? 3.923 39.354 28.783 1.00 14.80 285 PRO B N 1
ATOM 1502 C CA . PRO B 1 74 ? 4.472 39.843 27.529 1.00 15.29 285 PRO B CA 1
ATOM 1503 C C . PRO B 1 74 ? 4.559 38.907 26.343 1.00 14.65 285 PRO B C 1
ATOM 1504 O O . PRO B 1 74 ? 4.470 39.400 25.220 1.00 15.94 285 PRO B O 1
ATOM 1508 N N . ILE B 1 75 ? 4.745 37.614 26.537 1.00 14.91 286 ILE B N 1
ATOM 1509 C CA . ILE B 1 75 ? 4.848 36.701 25.384 1.00 15.82 286 ILE B CA 1
ATOM 1510 C C . ILE B 1 75 ? 3.564 36.705 24.558 1.00 15.75 286 ILE B C 1
ATOM 1511 O O . ILE B 1 75 ? 3.590 36.278 23.411 1.00 17.33 286 ILE B O 1
ATOM 1516 N N . PHE B 1 76 ? 2.438 37.109 25.158 1.00 16.65 287 PHE B N 1
ATOM 1517 C CA . PHE B 1 76 ? 1.113 37.126 24.474 1.00 18.33 287 PHE B CA 1
ATOM 1518 C C . PHE B 1 76 ? 0.761 38.447 23.876 1.00 19.77 287 PHE B C 1
ATOM 1519 O O . PHE B 1 76 ? -0.159 38.490 23.036 1.00 21.74 287 PHE B O 1
ATOM 1527 N N . GLN B 1 77 ? 1.495 39.494 24.248 1.00 22.07 288 GLN B N 1
ATOM 1528 C CA . GLN B 1 77 ? 1.173 40.840 23.771 1.00 23.87 288 GLN B CA 1
ATOM 1529 C C . GLN B 1 77 ? 1.338 40.864 22.265 1.00 24.42 288 GLN B C 1
ATOM 1530 O O . GLN B 1 77 ? 2.402 40.591 21.752 1.00 24.88 288 GLN B O 1
ATOM 1536 N N . ASP B 1 78 ? 0.247 41.129 21.549 1.00 25.90 289 ASP B N 1
ATOM 1537 C CA . ASP B 1 78 ? 0.249 41.175 20.090 1.00 25.76 289 ASP B CA 1
ATOM 1538 C C . ASP B 1 78 ? 0.687 39.927 19.345 1.00 25.47 289 ASP B C 1
ATOM 1539 O O . ASP B 1 78 ? 1.109 40.014 18.207 1.00 26.22 289 ASP B O 1
ATOM 1544 N N . ALA B 1 79 ? 0.545 38.757 19.965 1.00 23.57 290 ALA B N 1
ATOM 1545 C CA . ALA B 1 79 ? 0.930 37.467 19.372 1.00 21.67 290 ALA B CA 1
ATOM 1546 C C . ALA B 1 79 ? -0.230 36.869 18.545 1.00 20.93 290 ALA B C 1
ATOM 1547 O O . ALA B 1 79 ? -1.397 36.965 18.927 1.00 19.98 290 ALA B O 1
ATOM 1549 N N . ALA B 1 80 ? 0.087 36.220 17.437 1.00 21.14 291 ALA B N 1
ATOM 1550 C CA . ALA B 1 80 ? -0.934 35.621 16.617 1.00 20.59 291 ALA B CA 1
ATOM 1551 C C . ALA B 1 80 ? -1.328 34.296 17.266 1.00 19.97 291 ALA B C 1
ATOM 1552 O O . ALA B 1 80 ? -0.523 33.681 17.974 1.00 20.56 291 ALA B O 1
ATOM 1554 N N . PRO B 1 81 ? -2.569 33.842 17.054 1.00 18.57 292 PRO B N 1
ATOM 1555 C CA . PRO B 1 81 ? -2.959 32.572 17.594 1.00 18.49 292 PRO B CA 1
ATOM 1556 C C . PRO B 1 81 ? -2.185 31.461 16.922 1.00 18.15 292 PRO B C 1
ATOM 1557 O O . PRO B 1 81 ? -1.849 31.617 15.721 1.00 19.00 292 PRO B O 1
ATOM 1561 N N . PRO B 1 82 ? -1.951 30.319 17.621 1.00 16.37 293 PRO B N 1
ATOM 1562 C CA . PRO B 1 82 ? -1.375 29.139 17.000 1.00 17.13 293 PRO B CA 1
ATOM 1563 C C . PRO B 1 82 ? -2.319 28.604 15.953 1.00 17.99 293 PRO B C 1
ATOM 1564 O O . PRO B 1 82 ? -3.544 28.642 16.090 1.00 17.30 293 PRO B O 1
ATOM 1568 N N . VAL B 1 83 ? -1.728 28.092 14.899 1.00 20.16 294 VAL B N 1
ATOM 1569 C CA . VAL B 1 83 ? -2.476 27.378 13.936 1.00 21.46 294 VAL B CA 1
ATOM 1570 C C . VAL B 1 83 ? -2.483 25.943 14.378 1.00 22.36 294 VAL B C 1
ATOM 1571 O O . VAL B 1 83 ? -1.406 25.364 14.650 1.00 25.55 294 VAL B O 1
ATOM 1575 N N . ILE B 1 84 ? -3.668 25.362 14.469 1.00 21.83 295 ILE B N 1
ATOM 1576 C CA . ILE B 1 84 ? -3.851 23.969 14.838 1.00 21.74 295 ILE B CA 1
ATOM 1577 C C . ILE B 1 84 ? -4.425 23.210 13.641 1.00 21.66 295 ILE B C 1
ATOM 1578 O O . ILE B 1 84 ? -5.591 23.420 13.261 1.00 21.46 295 ILE B O 1
ATOM 1583 N N . HIS B 1 85 ? -3.610 22.335 13.057 1.00 21.43 296 HIS B N 1
ATOM 1584 C CA . HIS B 1 85 ? -4.032 21.520 11.925 1.00 22.36 296 HIS B CA 1
ATOM 1585 C C . HIS B 1 85 ? -4.912 20.385 12.369 1.00 21.93 296 HIS B C 1
ATOM 1586 O O . HIS B 1 85 ? -4.498 19.576 13.161 1.00 24.93 296 HIS B O 1
ATOM 1593 N N . ILE B 1 86 ? -6.111 20.314 11.794 1.00 21.80 297 ILE B N 1
ATOM 1594 C CA . ILE B 1 86 ? -7.076 19.248 12.101 1.00 21.52 297 ILE B CA 1
ATOM 1595 C C . ILE B 1 86 ? -7.722 18.750 10.791 1.00 22.33 297 ILE B C 1
ATOM 1596 O O . ILE B 1 86 ? -7.534 19.313 9.729 1.00 22.23 297 ILE B O 1
ATOM 1601 N N . ARG B 1 87 ? -8.538 17.726 10.892 1.00 21.33 298 ARG B N 1
ATOM 1602 C CA . ARG B 1 87 ? -9.134 17.109 9.717 1.00 24.38 298 ARG B CA 1
ATOM 1603 C C . ARG B 1 87 ? -10.429 17.799 9.340 1.00 26.04 298 ARG B C 1
ATOM 1604 O O . ARG B 1 87 ? -10.524 18.430 8.267 1.00 27.56 298 ARG B O 1
ATOM 1612 N N . SER B 1 88 ? -11.419 17.682 10.226 1.00 26.94 299 SER B N 1
ATOM 1613 C CA . SER B 1 88 ? -12.745 18.227 9.980 1.00 26.90 299 SER B CA 1
ATOM 1614 C C . SER B 1 88 ? -13.256 18.868 11.243 1.00 27.14 299 SER B C 1
ATOM 1615 O O . SER B 1 88 ? -12.611 18.800 12.279 1.00 26.52 299 SER B O 1
ATOM 1618 N N . ARG B 1 89 ? -14.448 19.440 11.148 1.00 26.66 300 ARG B N 1
ATOM 1619 C CA . ARG B 1 89 ? -15.034 20.149 12.262 1.00 26.65 300 ARG B CA 1
ATOM 1620 C C . ARG B 1 89 ? -15.275 19.242 13.451 1.00 26.38 300 ARG B C 1
ATOM 1621 O O . ARG B 1 89 ? -15.459 19.736 14.546 1.00 26.28 300 ARG B O 1
ATOM 1629 N N . GLY B 1 90 ? -15.279 17.920 13.254 1.00 26.39 301 GLY B N 1
ATOM 1630 C CA . GLY B 1 90 ? -15.467 16.983 14.361 1.00 26.02 301 GLY B CA 1
ATOM 1631 C C . GLY B 1 90 ? -14.272 16.813 15.266 1.00 25.40 301 GLY B C 1
ATOM 1632 O O . GLY B 1 90 ? -14.387 16.182 16.301 1.00 27.10 301 GLY B O 1
ATOM 1633 N N . ASP B 1 91 ? -13.110 17.327 14.876 1.00 25.03 302 ASP B N 1
ATOM 1634 C CA . ASP B 1 91 ? -11.944 17.302 15.750 1.00 24.49 302 ASP B CA 1
ATOM 1635 C C . ASP B 1 91 ? -12.016 18.444 16.770 1.00 24.23 302 ASP B C 1
ATOM 1636 O O . ASP B 1 91 ? -11.187 18.524 17.672 1.00 25.68 302 ASP B O 1
ATOM 1641 N N . ILE B 1 92 ? -12.985 19.337 16.605 1.00 22.85 303 ILE B N 1
ATOM 1642 C CA . ILE B 1 92 ? -13.182 20.435 17.560 1.00 22.04 303 ILE B CA 1
ATOM 1643 C C . ILE B 1 92 ? -14.218 20.069 18.637 1.00 21.27 303 ILE B C 1
ATOM 1644 O O . ILE B 1 92 ? -15.340 19.648 18.335 1.00 20.72 303 ILE B O 1
ATOM 1649 N N . PRO B 1 93 ? -13.860 20.239 19.913 1.00 20.91 304 PRO B N 1
ATOM 1650 C CA . PRO B 1 93 ? -14.818 19.817 20.926 1.00 20.63 304 PRO B CA 1
ATOM 1651 C C . PRO B 1 93 ? -16.191 20.504 20.835 1.00 20.03 304 PRO B C 1
ATOM 1652 O O . PRO B 1 93 ? -16.295 21.697 20.476 1.00 19.20 304 PRO B O 1
ATOM 1656 N N . ARG B 1 94 ? -17.228 19.755 21.178 1.00 20.10 305 ARG B N 1
ATOM 1657 C CA . ARG B 1 94 ? -18.615 20.203 21.133 1.00 20.51 305 ARG B CA 1
ATOM 1658 C C . ARG B 1 94 ? -18.807 21.595 21.734 1.00 19.01 305 ARG B C 1
ATOM 1659 O O . ARG B 1 94 ? -19.397 22.470 21.125 1.00 18.38 305 ARG B O 1
ATOM 1667 N N . ALA B 1 95 ? -18.216 21.850 22.888 1.00 17.65 306 ALA B N 1
ATOM 1668 C CA . ALA B 1 95 ? -18.513 23.093 23.623 1.00 15.56 306 ALA B CA 1
ATOM 1669 C C . ALA B 1 95 ? -17.836 24.318 22.999 1.00 15.61 306 ALA B C 1
ATOM 1670 O O . ALA B 1 95 ? -18.122 25.446 23.381 1.00 17.06 306 ALA B O 1
ATOM 1672 N N . CYS B 1 96 ? -16.933 24.080 22.038 1.00 14.40 307 CYS B N 1
ATOM 1673 C CA . CYS B 1 96 ? -16.281 25.140 21.279 1.00 13.45 307 CYS B CA 1
ATOM 1674 C C . CYS B 1 96 ? -16.982 25.468 19.957 1.00 13.43 307 CYS B C 1
ATOM 1675 O O . CYS B 1 96 ? -16.734 26.530 19.393 1.00 13.87 307 CYS B O 1
ATOM 1678 N N . GLN B 1 97 ? -17.911 24.618 19.511 1.00 14.45 308 GLN B N 1
ATOM 1679 C CA . GLN B 1 97 ? -18.417 24.747 18.127 1.00 14.83 308 GLN B CA 1
ATOM 1680 C C . GLN B 1 97 ? -19.043 26.104 17.857 1.00 13.86 308 GLN B C 1
ATOM 1681 O O . GLN B 1 97 ? -18.834 26.707 16.778 1.00 14.35 308 GLN B O 1
ATOM 1687 N N . LYS B 1 98 ? -19.825 26.612 18.816 1.00 13.56 309 LYS B N 1
ATOM 1688 C CA . LYS B 1 98 ? -20.530 27.848 18.597 1.00 13.50 309 LYS B CA 1
ATOM 1689 C C . LYS B 1 98 ? -19.633 29.110 18.717 1.00 12.64 309 LYS B C 1
ATOM 1690 O O . LYS B 1 98 ? -20.063 30.230 18.428 1.00 14.92 309 LYS B O 1
ATOM 1696 N N . SER B 1 99 ? -18.379 28.906 19.135 1.00 12.76 310 SER B N 1
ATOM 1697 C CA . SER B 1 99 ? -17.391 29.935 19.253 1.00 12.73 310 SER B CA 1
ATOM 1698 C C . SER B 1 99 ? -16.493 30.015 18.024 1.00 13.20 310 SER B C 1
ATOM 1699 O O . SER B 1 99 ? -15.600 30.806 18.008 1.00 13.63 310 SER B O 1
ATOM 1702 N N . LEU B 1 100 ? -16.743 29.187 17.000 1.00 13.73 311 LEU B N 1
ATOM 1703 C CA . LEU B 1 100 ? -15.904 29.212 15.789 1.00 13.76 311 LEU B CA 1
ATOM 1704 C C . LEU B 1 100 ? -16.397 30.264 14.819 1.00 14.65 311 LEU B C 1
ATOM 1705 O O . LEU B 1 100 ? -17.613 30.444 14.630 1.00 16.16 311 LEU B O 1
ATOM 1710 N N . ARG B 1 101 ? -15.445 30.946 14.192 1.00 14.44 312 ARG B N 1
ATOM 1711 C CA . ARG B 1 101 ? -15.769 32.088 13.318 1.00 14.94 312 ARG B CA 1
ATOM 1712 C C . ARG B 1 101 ? -14.827 32.129 12.145 1.00 15.17 312 ARG B C 1
ATOM 1713 O O . ARG B 1 101 ? -13.742 31.542 12.197 1.00 16.18 312 ARG B O 1
ATOM 1721 N N . PRO B 1 102 ? -15.225 32.822 11.091 1.00 15.70 313 PRO B N 1
ATOM 1722 C CA . PRO B 1 102 ? -14.257 33.097 10.023 1.00 15.86 313 PRO B CA 1
ATOM 1723 C C . PRO B 1 102 ? -13.024 33.774 10.588 1.00 17.18 313 PRO B C 1
ATOM 1724 O O . PRO B 1 102 ? -13.123 34.552 11.519 1.00 17.49 313 PRO B O 1
ATOM 1728 N N . VAL B 1 103 ? -11.854 33.454 10.044 1.00 17.87 314 VAL B N 1
ATOM 1729 C CA . VAL B 1 103 ? -10.631 34.030 10.538 1.00 19.03 314 VAL B CA 1
ATOM 1730 C C . VAL B 1 103 ? -10.475 35.474 10.016 1.00 20.03 314 VAL B C 1
ATOM 1731 O O . VAL B 1 103 ? -10.551 35.690 8.802 1.00 21.12 314 VAL B O 1
ATOM 1735 N N . PRO B 1 104 ? -10.293 36.465 10.897 1.00 20.17 315 PRO B N 1
ATOM 1736 C CA . PRO B 1 104 ? -10.191 37.832 10.443 1.00 21.76 315 PRO B CA 1
ATOM 1737 C C . PRO B 1 104 ? -8.767 38.165 9.997 1.00 22.20 315 PRO B C 1
ATOM 1738 O O . PRO B 1 104 ? -7.871 37.309 10.155 1.00 21.32 315 PRO B O 1
ATOM 1742 N N . PRO B 1 105 ? -8.546 39.377 9.423 1.00 24.52 316 PRO B N 1
ATOM 1743 C CA . PRO B 1 105 ? -7.194 39.818 9.241 1.00 24.76 316 PRO B CA 1
ATOM 1744 C C . PRO B 1 105 ? -6.543 40.086 10.608 1.00 25.90 316 PRO B C 1
ATOM 1745 O O . PRO B 1 105 ? -7.134 40.703 11.518 1.00 28.03 316 PRO B O 1
ATOM 1749 N N . SER B 1 106 ? -5.332 39.608 10.743 1.00 26.51 317 SER B N 1
ATOM 1750 C CA . SER B 1 106 ? -4.524 39.913 11.910 1.00 25.32 317 SER B CA 1
ATOM 1751 C C . SER B 1 106 ? -5.174 39.479 13.213 1.00 23.49 317 SER B C 1
ATOM 1752 O O . SER B 1 106 ? -5.346 40.297 14.117 1.00 22.82 317 SER B O 1
ATOM 1755 N N . PRO B 1 107 ? -5.542 38.188 13.307 1.00 20.90 318 PRO B N 1
ATOM 1756 C CA . PRO B 1 107 ? -6.076 37.774 14.581 1.00 18.83 318 PRO B CA 1
ATOM 1757 C C . PRO B 1 107 ? -4.977 37.807 15.663 1.00 18.04 318 PRO B C 1
ATOM 1758 O O . PRO B 1 107 ? -3.805 37.426 15.383 1.00 17.45 318 PRO B O 1
ATOM 1762 N N . LYS B 1 108 ? -5.374 38.206 16.871 1.00 17.60 319 LYS B N 1
ATOM 1763 C CA . LYS B 1 108 ? -4.447 38.267 18.025 1.00 16.52 319 LYS B CA 1
ATOM 1764 C C . LYS B 1 108 ? -5.016 37.455 19.201 1.00 17.23 319 LYS B C 1
ATOM 1765 O O . LYS B 1 108 ? -6.208 37.544 19.492 1.00 16.35 319 LYS B O 1
ATOM 1771 N N . ILE B 1 109 ? -4.164 36.698 19.882 1.00 15.82 320 ILE B N 1
ATOM 1772 C CA . ILE B 1 109 ? -4.588 36.028 21.104 1.00 15.84 320 ILE B CA 1
ATOM 1773 C C . ILE B 1 109 ? -5.157 37.039 22.096 1.00 14.83 320 ILE B C 1
ATOM 1774 O O . ILE B 1 109 ? -6.157 36.742 22.773 1.00 15.72 320 ILE B O 1
ATOM 1779 N N . ASP B 1 110 ? -4.515 38.206 22.249 1.00 15.02 321 ASP B N 1
ATOM 1780 C CA . ASP B 1 110 ? -4.932 39.171 23.246 1.00 16.22 321 ASP B CA 1
ATOM 1781 C C . ASP B 1 110 ? -6.173 39.976 22.852 1.00 16.66 321 ASP B C 1
ATOM 1782 O O . ASP B 1 110 ? -6.611 40.854 23.605 1.00 18.98 321 ASP B O 1
ATOM 1787 N N . ARG B 1 111 ? -6.769 39.625 21.718 1.00 17.02 322 ARG B N 1
ATOM 1788 C CA . ARG B 1 111 ? -8.071 40.162 21.297 1.00 18.26 322 ARG B CA 1
ATOM 1789 C C . ARG B 1 111 ? -9.125 39.030 21.280 1.00 16.35 322 ARG B C 1
ATOM 1790 O O . ARG B 1 111 ? -10.235 39.225 20.762 1.00 18.12 322 ARG B O 1
ATOM 1798 N N . GLY B 1 112 ? -8.774 37.882 21.852 1.00 14.94 323 GLY B N 1
ATOM 1799 C CA . GLY B 1 112 ? -9.691 36.756 22.039 1.00 14.42 323 GLY B CA 1
ATOM 1800 C C . GLY B 1 112 ? -9.651 35.637 21.038 1.00 13.52 323 GLY B C 1
ATOM 1801 O O . GLY B 1 112 ? -10.463 34.727 21.134 1.00 12.47 323 GLY B O 1
ATOM 1802 N N . TRP B 1 113 ? -8.708 35.686 20.097 1.00 13.15 324 TRP B N 1
ATOM 1803 C CA . TRP B 1 113 ? -8.559 34.643 19.106 1.00 13.03 324 TRP B CA 1
ATOM 1804 C C . TRP B 1 113 ? -7.627 33.588 19.661 1.00 12.98 324 TRP B C 1
ATOM 1805 O O . TRP B 1 113 ? -6.436 33.754 19.679 1.00 14.74 324 TRP B O 1
ATOM 1816 N N . VAL B 1 114 ? -8.215 32.538 20.187 1.00 12.07 325 VAL B N 1
ATOM 1817 C CA . VAL B 1 114 ? -7.506 31.483 20.934 1.00 11.91 325 VAL B CA 1
ATOM 1818 C C . VAL B 1 114 ? -6.590 30.680 20.043 1.00 12.03 325 VAL B C 1
ATOM 1819 O O . VAL B 1 114 ? -5.427 30.445 20.391 1.00 13.48 325 VAL B O 1
ATOM 1823 N N . CYS B 1 115 ? -7.120 30.220 18.925 1.00 13.15 326 CYS B N 1
ATOM 1824 C CA . CYS B 1 115 ? -6.377 29.458 17.971 1.00 13.55 326 CYS B CA 1
ATOM 1825 C C . CYS B 1 115 ? -7.089 29.534 16.639 1.00 14.31 326 CYS B C 1
ATOM 1826 O O . CYS B 1 115 ? -8.228 30.023 16.571 1.00 13.65 326 CYS B O 1
ATOM 1829 N N . VAL B 1 116 ? -6.400 29.072 15.603 1.00 15.24 327 VAL B N 1
ATOM 1830 C CA . VAL B 1 116 ? -6.995 28.924 14.280 1.00 16.58 327 VAL B CA 1
ATOM 1831 C C . VAL B 1 116 ? -6.890 27.451 13.941 1.00 16.56 327 VAL B C 1
ATOM 1832 O O . VAL B 1 116 ? -5.804 26.904 13.954 1.00 17.99 327 VAL B O 1
ATOM 1836 N N . PHE B 1 117 ? -8.021 26.801 13.661 1.00 17.54 328 PHE B N 1
ATOM 1837 C CA . PHE B 1 117 ? -8.072 25.434 13.234 1.00 18.25 328 PHE B CA 1
ATOM 1838 C C . PHE B 1 117 ? -7.995 25.459 11.713 1.00 19.56 328 PHE B C 1
ATOM 1839 O O . PHE B 1 117 ? -8.772 26.150 11.076 1.00 19.75 328 PHE B O 1
ATOM 1847 N N . GLN B 1 118 ? -7.013 24.768 11.164 1.00 20.86 329 GLN B N 1
ATOM 1848 C CA . GLN B 1 118 ? -6.859 24.642 9.708 1.00 21.87 329 GLN B CA 1
ATOM 1849 C C . GLN B 1 118 ? -7.374 23.244 9.447 1.00 22.13 329 GLN B C 1
ATOM 1850 O O . GLN B 1 118 ? -6.796 22.292 9.927 1.00 23.66 329 GLN B O 1
ATOM 1856 N N . LEU B 1 119 ? -8.481 23.119 8.704 1.00 22.05 330 LEU B N 1
ATOM 1857 C CA . LEU B 1 119 ? -9.058 21.808 8.401 1.00 23.08 330 LEU B CA 1
ATOM 1858 C C . LEU B 1 119 ? -8.337 21.228 7.147 1.00 23.36 330 LEU B C 1
ATOM 1859 O O . LEU B 1 119 ? -7.778 21.963 6.346 1.00 25.23 330 LEU B O 1
ATOM 1864 N N . GLN B 1 120 ? -8.381 19.925 7.012 1.00 25.14 331 GLN B N 1
ATOM 1865 C CA . GLN B 1 120 ? -7.665 19.218 5.912 1.00 26.69 331 GLN B CA 1
ATOM 1866 C C . GLN B 1 120 ? -8.092 19.698 4.523 1.00 26.98 331 GLN B C 1
ATOM 1867 O O . GLN B 1 120 ? -7.291 19.716 3.581 1.00 27.25 331 GLN B O 1
ATOM 1873 N N . ASP B 1 121 ? -9.352 20.097 4.375 1.00 27.26 332 ASP B N 1
ATOM 1874 C CA . ASP B 1 121 ? -9.867 20.445 3.066 1.00 25.82 332 ASP B CA 1
ATOM 1875 C C . ASP B 1 121 ? -9.560 21.892 2.786 1.00 26.54 332 ASP B C 1
ATOM 1876 O O . ASP B 1 121 ? -9.954 22.440 1.773 1.00 28.15 332 ASP B O 1
ATOM 1881 N N . GLY B 1 122 ? -8.812 22.517 3.701 1.00 23.89 333 GLY B N 1
ATOM 1882 C CA . GLY B 1 122 ? -8.384 23.871 3.524 1.00 23.17 333 GLY B CA 1
ATOM 1883 C C . GLY B 1 122 ? -9.201 24.876 4.280 1.00 21.21 333 GLY B C 1
ATOM 1884 O O . GLY B 1 122 ? -8.792 25.994 4.358 1.00 22.36 333 GLY B O 1
ATOM 1885 N N . LYS B 1 123 ? -10.392 24.509 4.772 1.00 20.44 334 LYS B N 1
ATOM 1886 C CA . LYS B 1 123 ? -11.202 25.442 5.550 1.00 19.14 334 LYS B CA 1
ATOM 1887 C C . LYS B 1 123 ? -10.391 25.933 6.769 1.00 18.23 334 LYS B C 1
ATOM 1888 O O . LYS B 1 123 ? -9.545 25.193 7.256 1.00 19.07 334 LYS B O 1
ATOM 1894 N N . THR B 1 124 ? -10.601 27.178 7.166 1.00 17.54 335 THR B N 1
ATOM 1895 C CA . THR B 1 124 ? -9.973 27.694 8.404 1.00 17.50 335 THR B CA 1
ATOM 1896 C C . THR B 1 124 ? -11.012 28.341 9.289 1.00 16.59 335 THR B C 1
ATOM 1897 O O . THR B 1 124 ? -11.866 29.093 8.792 1.00 17.78 335 THR B O 1
ATOM 1901 N N . LEU B 1 125 ? -10.929 28.069 10.592 1.00 15.69 336 LEU B N 1
ATOM 1902 C CA . LEU B 1 125 ? -11.848 28.687 11.534 1.00 15.40 336 LEU B CA 1
ATOM 1903 C C . LEU B 1 125 ? -11.104 29.177 12.746 1.00 14.80 336 LEU B C 1
ATOM 1904 O O . LEU B 1 125 ? -10.294 28.468 13.283 1.00 16.15 336 LEU B O 1
ATOM 1909 N N . GLY B 1 126 ? -11.430 30.366 13.208 1.00 13.56 337 GLY B N 1
ATOM 1910 C CA . GLY B 1 126 ? -10.835 30.890 14.431 1.00 13.12 337 GLY B CA 1
ATOM 1911 C C . GLY B 1 126 ? -11.765 30.591 15.609 1.00 13.13 337 GLY B C 1
ATOM 1912 O O . GLY B 1 126 ? -12.975 30.630 15.483 1.00 13.91 337 GLY B O 1
ATOM 1913 N N . LEU B 1 127 ? -11.159 30.282 16.749 1.00 11.82 338 LEU B N 1
ATOM 1914 C CA . LEU B 1 127 ? -11.905 30.080 17.983 1.00 11.57 338 LEU B CA 1
ATOM 1915 C C . LEU B 1 127 ? -11.863 31.399 18.746 1.00 10.88 338 LEU B C 1
ATOM 1916 O O . LEU B 1 127 ? -10.792 31.849 19.098 1.00 12.33 338 LEU B O 1
ATOM 1921 N N . LYS B 1 128 ? -13.028 32.015 18.994 1.00 12.06 339 LYS B N 1
ATOM 1922 C CA . LYS B 1 128 ? -13.129 33.340 19.532 1.00 11.33 339 LYS B CA 1
ATOM 1923 C C . LYS B 1 128 ? -13.749 33.349 20.912 1.00 12.33 339 LYS B C 1
ATOM 1924 O O . LYS B 1 128 ? -14.734 32.668 21.128 1.00 13.90 339 LYS B O 1
ATOM 1930 N N . ILE B 1 129 ? -13.136 34.077 21.844 1.00 11.92 340 ILE B N 1
ATOM 1931 C CA . ILE B 1 129 ? -13.731 34.409 23.143 1.00 12.16 340 ILE B CA 1
ATOM 1932 C C . ILE B 1 129 ? -13.948 35.944 23.164 1.00 12.27 340 ILE B C 1
ATOM 1933 O O . ILE B 1 129 ? -13.047 36.715 22.723 1.00 13.72 340 ILE B O 1
#

Sequence (250 aa):
DISAKDLRNIMYDHLPGFGTAFHQLVQVICKLGKDSNSLDIIHAEFQASLAEGDSPQCALIQITKRVPIFQDAAPPVIHIRSRGDIPRACQKSLRPVPPSPKIDRGWVCVFQLQDGKTLGLKIMGKPDISAKDLRNIMYDHLPGFGTAFHQLVQVICKLGKDSNSLDIIHAEFQASLAEGDSPQCALIQITKRVPIFQDAAPPVIHIRSRGDIPRACQKSLRPVPPSPKIDRGWVCVFQLQDGKTLGLKI

Secondary structure (DSSP, 8-state):
---HHHHHHHHHTTSSSSS-HHHHHHHHHHHHHHHTT-HHHHHHHHHHHHHHT--HHHHHHHHHHHSGGGTTPPPPEEEESSGGGS-GGGGGGEE---SS--GGGTEEEEEEETTS-EEEEE-/-PPPPPPHHHHHHHHHTT--SSS-HHHHHHHHHHHHHHHTT-HHHHHHHHHHHHHHT--HHHHHHHHHHHSGGGTTPPPPEEEESSGGGS-GGGGGGEEPPPSS--GGGTEEEEEEETTS-EEEEE-

B-factor: mean 18.28, std 6.64, range [9.25, 63.92]

Nearest PDB structures (foldseek):
  5bpv-assembly2_B  TM=1.007E+00  e=7.525E-24  Zaire ebolavirus
  3l29-assembly1_A  TM=1.003E+00  e=1.096E-23  Ebola virus - Mayinga, Zaire, 1976
  3l27-assembly1_C  TM=9.794E-01  e=8.013E-24  Ebola virus - Mayinga, Zaire, 1976
  4ibi-assembly2_B  TM=1.004E+00  e=3.844E-23  Ebola virus - Mayinga, Zaire, 1976
  4ije-assembly4_D  TM=9.840E-01  e=3.185E-23  Ebola virus - Mayinga, Zaire, 1976

Solvent-accessible surface area: 13767 Å² total; per-residue (Å²): 194,42,49,13,134,69,0,64,84,55,0,45,126,82,16,86,58,158,14,33,10,40,5,18,3,0,72,6,0,0,88,55,0,118,58,52,144,17,18,107,82,0,50,46,44,0,66,54,5,38,86,151,66,51,55,24,49,47,0,0,42,47,2,2,111,116,2,96,58,0,87,106,25,63,8,41,35,51,79,26,182,62,115,68,83,5,53,227,54,0,42,191,25,15,99,112,52,38,128,79,23,49,3,29,184,9,32,2,0,13,6,48,12,132,90,10,127,56,30,0,0,57,68,249,71,195,115,133,43,48,10,128,65,0,68,71,55,0,69,125,80,16,86,60,153,20,35,10,41,10,19,2,0,75,6,0,0,78,55,0,121,54,52,141,18,18,105,79,0,51,46,46,0,65,54,5,38,87,150,66,53,55,26,50,46,0,0,39,51,2,2,106,122,2,100,58,0,82,101,25,64,9,40,25,49,91,25,162,60,116,68,53,5,53,207,52,0,43,190,25,15,100,109,50,42,125,65,23,36,3,26,160,8,31,2,0,8,5,56,14,141,94,14,124,53,30,0,0,58,68

Organism: Zaire ebolavirus (strain Mayinga-76) (NCBI:txid128952)

Foldseek 3Di:
DQALVNQLVVLVVQDPDPLALVSLLSNQCSVLCRVVVNSVVLSVQQVVCVVVPHRSSVSSLVCLVPVVSQPLAAAAEAEDADPVVRDPNQNVQKAQDDPSHGVNQAFRHWYAHPVGGIITRGD/DDDDDQALVNQLVVLVVQDPDPLALVNLLSNQCSVLCRVVVNSVVLSVQQVVCVVVPHRSSVSSLVSLVPVVSQPLAAAAEAEEADPVVRDPNQNVQKDQDDPRHGVNQAFRHWYQHPVGDIITRGD